Protein AF-A0A6N0NW60-F1 (afdb_monomer_lite)

Secondary structure (DSSP, 8-state):
-GGG-----------SEEEE-TT-HHHHHHHHHHIIIII----EEEEHHHIIIIIGGG----EEEEE---HHHHHHHHHHHHHTT-EEEEEES-TT---TTSEEEE--STTHHHHHHHHHHHHHHHT---HHHHHHHHHT--TTHHHHHHHHHHHS-TTSEEEE-GGGGGGHHHHHHHHGGGEEETT-----SEEEEEESTTHHHHHHHHHHHHHTT--EEEEEE-S-TTTHHHHHHHHHHHHHHHHHT-

pLDDT: mean 90.83, std 7.81, range [43.09, 98.06]

Organism: NCBI:txid1532350

Radius of gyration: 18.47 Å; chains: 1; bounding box: 43×39×48 Å

Sequence (250 aa):
MTRKLKVSVISLGQPDVVVFGKDMELPAYTLSRAITSLEGRIIKILNVYEFAFLDSPYVESQNVVFLINDEGEANELSGNVRSLGINGSLFTCNDKVSIEGLKVSKFKDELCEVNLSLSLLSYVVSGTSSPRSKRISQELDFSDLSEWLNSKVSEFQPSLDLVLSPVLFPSLGVARRNLGKRVKGFYENNFSDSNVVYTGVDQLVGKRLANHVRVSGKRVKEILMDSDPLTAPIYLSIISYILKSRISGS

Foldseek 3Di:
DLVQAAADADDADPFQEEEEEPLLLLQRCLLQCLCCVQVVDHHHYYYLCCCLPPNLVPDADGAYEYEYADQVSLVSCLCSCVVRVYEYAYEYQHPNRDHPRHHYDYAYDPLRSLNSSLNSSLNSLVVGDDPVSVVVVVVSPCPCVVVVLVVQLVLDDLPAAEEEEPLLVSLQSLLCVQNNPSYHYLPDDDHAQYAQEDEPVCVVSSVVSQVVCVVVVHHYRYGYQDDPSSCSNSSVSVSSNVSSVVVVVD

Structure (mmCIF, N/CA/C/O backbone):
data_AF-A0A6N0NW60-F1
#
_entry.id   AF-A0A6N0NW60-F1
#
loop_
_atom_site.group_PDB
_atom_site.id
_atom_site.type_symbol
_atom_site.label_atom_id
_atom_site.label_alt_id
_atom_site.label_comp_id
_atom_site.label_asym_id
_atom_site.label_entity_id
_atom_site.label_seq_id
_atom_site.pdbx_PDB_ins_code
_atom_site.Cartn_x
_atom_site.Cartn_y
_atom_site.Cartn_z
_atom_site.occupancy
_atom_site.B_iso_or_equiv
_atom_site.auth_seq_id
_atom_site.auth_comp_id
_atom_site.auth_asym_id
_atom_site.auth_atom_id
_atom_site.pdbx_PDB_model_num
ATOM 1 N N . MET A 1 1 ? 0.495 18.723 9.583 1.00 60.12 1 MET A N 1
ATOM 2 C CA . MET A 1 1 ? 0.646 17.362 9.027 1.00 60.12 1 MET A CA 1
ATOM 3 C C . MET A 1 1 ? 0.548 17.352 7.506 1.00 60.12 1 MET A C 1
ATOM 5 O O . MET A 1 1 ? 1.466 16.849 6.880 1.00 60.12 1 MET A O 1
ATOM 9 N N . THR A 1 2 ? -0.476 17.972 6.914 1.00 59.16 2 THR A N 1
ATOM 10 C CA . THR A 1 2 ? -0.619 18.175 5.455 1.00 59.16 2 THR A CA 1
ATOM 11 C C . THR A 1 2 ? 0.622 18.781 4.792 1.00 59.16 2 THR A C 1
ATOM 13 O O . THR A 1 2 ? 1.017 18.328 3.732 1.00 59.16 2 THR A O 1
ATOM 16 N N . ARG A 1 3 ? 1.347 19.687 5.470 1.00 59.81 3 ARG A N 1
ATOM 17 C CA . ARG A 1 3 ? 2.646 20.224 4.993 1.00 59.81 3 ARG A CA 1
ATOM 18 C C . ARG A 1 3 ? 3.751 19.174 4.746 1.00 59.81 3 ARG A C 1
ATOM 20 O O . ARG A 1 3 ? 4.735 19.497 4.089 1.00 59.81 3 ARG A O 1
ATOM 27 N N . LYS A 1 4 ? 3.638 17.958 5.303 1.00 74.56 4 LYS A N 1
ATOM 28 C CA . LYS A 1 4 ? 4.583 16.845 5.073 1.00 74.56 4 LYS A CA 1
ATOM 29 C C . LYS A 1 4 ? 4.164 15.941 3.903 1.00 74.56 4 LYS A C 1
ATOM 31 O O . LYS A 1 4 ? 4.981 15.142 3.452 1.00 74.56 4 LYS A O 1
ATOM 36 N N . LEU A 1 5 ? 2.918 16.056 3.434 1.00 83.25 5 LEU A N 1
ATOM 37 C CA . LEU A 1 5 ? 2.428 15.323 2.272 1.00 83.25 5 LEU A CA 1
ATOM 38 C C . LEU A 1 5 ? 2.896 16.036 1.007 1.00 83.25 5 LEU A C 1
ATOM 40 O O . LEU A 1 5 ? 2.685 17.239 0.854 1.00 83.25 5 LEU A O 1
ATOM 44 N N . LYS A 1 6 ? 3.565 15.300 0.124 1.00 83.00 6 LYS A N 1
ATOM 45 C CA . LYS A 1 6 ? 4.116 15.832 -1.123 1.00 83.00 6 LYS A CA 1
ATOM 46 C C . LYS A 1 6 ? 3.857 14.841 -2.248 1.00 83.00 6 LYS A C 1
ATOM 48 O O . LYS A 1 6 ? 4.279 13.690 -2.162 1.00 83.00 6 LYS A O 1
ATOM 53 N N . VAL A 1 7 ? 3.184 15.309 -3.296 1.00 87.81 7 VAL A N 1
ATOM 54 C CA . VAL A 1 7 ? 3.039 14.578 -4.558 1.00 87.81 7 VAL A CA 1
ATOM 55 C C . VAL A 1 7 ? 4.171 15.021 -5.474 1.00 87.81 7 VAL A C 1
ATOM 57 O O . VAL A 1 7 ? 4.227 16.179 -5.885 1.00 87.81 7 VAL A O 1
ATOM 60 N N . SER A 1 8 ? 5.089 14.109 -5.763 1.00 87.62 8 SER A N 1
ATOM 61 C CA . SER A 1 8 ? 6.175 14.332 -6.711 1.00 87.62 8 SER A CA 1
ATOM 62 C C . SER A 1 8 ? 5.738 13.893 -8.103 1.00 87.62 8 SER A C 1
ATOM 64 O O . SER A 1 8 ? 5.055 12.881 -8.259 1.00 87.62 8 SER A O 1
ATOM 66 N N . VAL A 1 9 ? 6.171 14.621 -9.132 1.00 86.62 9 VAL A N 1
ATOM 67 C CA . VAL A 1 9 ? 5.965 14.187 -10.518 1.00 86.62 9 VAL A CA 1
ATOM 68 C C . VAL A 1 9 ? 6.840 12.964 -10.777 1.00 86.62 9 VAL A C 1
ATOM 70 O O . VAL A 1 9 ? 8.065 13.031 -10.672 1.00 86.62 9 VAL A O 1
ATOM 73 N N . ILE A 1 10 ? 6.204 11.846 -11.112 1.00 89.50 10 ILE A N 1
ATOM 74 C CA . ILE A 1 10 ? 6.871 10.602 -11.488 1.00 89.50 10 ILE A CA 1
ATOM 75 C C . ILE A 1 10 ? 6.714 10.404 -12.995 1.00 89.50 10 ILE A C 1
ATOM 77 O O . ILE A 1 10 ? 5.643 10.618 -13.553 1.00 89.50 10 ILE A O 1
ATOM 81 N N . SER A 1 11 ? 7.790 9.968 -13.648 1.00 81.25 11 SER A N 1
ATOM 82 C CA . SER A 1 11 ? 7.762 9.516 -15.037 1.00 81.25 11 SER A CA 1
ATOM 83 C C . SER A 1 11 ? 8.166 8.049 -15.080 1.00 81.25 11 SER A C 1
ATOM 85 O O . SER A 1 11 ? 9.322 7.702 -14.814 1.00 81.25 11 SER A O 1
ATOM 87 N N . LEU A 1 12 ? 7.178 7.215 -15.389 1.00 85.88 12 LEU A N 1
ATOM 88 C CA . LEU A 1 12 ? 7.289 5.783 -15.620 1.00 85.88 12 LEU A CA 1
ATOM 89 C C . LEU A 1 12 ? 6.916 5.495 -17.081 1.00 85.88 12 LEU A C 1
ATOM 91 O O . LEU A 1 12 ? 6.060 6.180 -17.648 1.00 85.88 12 LEU A O 1
ATOM 95 N N . GLY A 1 13 ? 7.547 4.482 -17.683 1.00 82.44 13 GLY A N 1
ATOM 96 C CA . GLY A 1 13 ? 6.995 3.833 -18.880 1.00 82.44 13 GLY A CA 1
ATOM 97 C C . GLY A 1 13 ? 5.714 3.064 -18.533 1.00 82.44 13 GLY A C 1
ATOM 98 O O . GLY A 1 13 ? 5.197 3.212 -17.434 1.00 82.44 13 GLY A O 1
ATOM 99 N N . GLN A 1 14 ? 5.217 2.198 -19.416 1.00 86.44 14 GLN A N 1
ATOM 100 C CA . GLN A 1 14 ? 4.116 1.290 -19.066 1.00 86.44 14 GLN A CA 1
ATOM 101 C C . GLN A 1 14 ? 4.682 0.098 -18.283 1.00 86.44 14 GLN A C 1
ATOM 103 O O . GLN A 1 14 ? 5.424 -0.677 -18.878 1.00 86.44 14 GLN A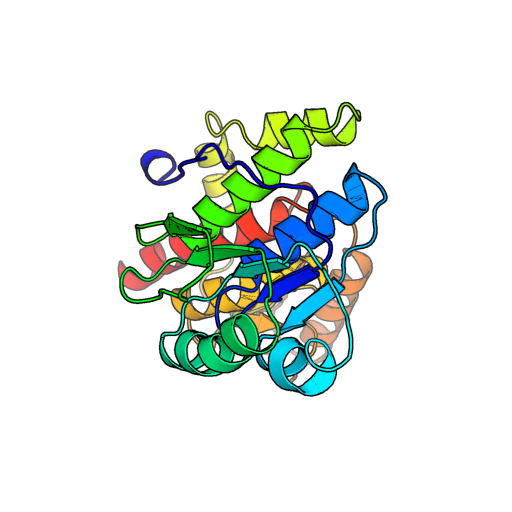 O 1
ATOM 108 N N . PRO A 1 15 ? 4.449 -0.029 -16.963 1.00 91.50 15 PRO A N 1
ATOM 109 C CA . PRO A 1 15 ? 5.060 -1.103 -16.188 1.00 91.50 15 PRO A CA 1
ATOM 110 C C . PRO A 1 15 ? 4.293 -2.409 -16.380 1.00 91.50 15 PRO A C 1
ATOM 112 O O . PRO A 1 15 ? 3.067 -2.407 -16.275 1.00 91.50 15 PRO A O 1
ATOM 115 N N . ASP A 1 16 ? 4.994 -3.514 -16.600 1.00 90.56 16 ASP A N 1
ATOM 116 C CA . ASP A 1 16 ? 4.390 -4.850 -16.735 1.00 90.56 16 ASP A CA 1
ATOM 117 C C . ASP A 1 16 ? 4.386 -5.603 -15.404 1.00 90.56 16 ASP A C 1
ATOM 119 O O . ASP A 1 16 ? 3.475 -6.386 -15.108 1.00 90.56 16 ASP A O 1
ATOM 123 N N . VAL A 1 17 ? 5.401 -5.327 -14.581 1.00 94.12 17 VAL A N 1
ATOM 124 C CA . VAL A 1 17 ? 5.623 -5.972 -13.290 1.00 94.12 17 VAL A CA 1
ATOM 125 C C . VAL A 1 17 ? 5.984 -4.935 -12.238 1.00 94.12 17 VAL A C 1
ATOM 127 O O . VAL A 1 17 ? 6.808 -4.046 -12.460 1.00 94.12 17 VAL A O 1
ATOM 130 N N . VAL A 1 18 ? 5.365 -5.072 -11.071 1.00 96.94 18 VAL A N 1
ATOM 131 C CA . VAL A 1 18 ? 5.712 -4.345 -9.854 1.00 96.94 18 VAL A CA 1
ATOM 132 C C . VAL A 1 18 ? 6.346 -5.328 -8.884 1.00 96.94 18 VAL A C 1
ATOM 134 O O . VAL A 1 18 ? 5.704 -6.284 -8.452 1.00 96.94 18 VAL A O 1
ATOM 137 N N . VAL A 1 19 ? 7.603 -5.083 -8.533 1.00 96.50 19 VAL A N 1
ATOM 138 C CA . VAL A 1 19 ? 8.350 -5.878 -7.558 1.00 96.50 19 VAL A CA 1
ATOM 139 C C . VAL A 1 19 ? 8.449 -5.079 -6.276 1.00 96.50 19 VAL A C 1
ATOM 141 O O . VAL A 1 19 ? 8.860 -3.920 -6.315 1.00 96.50 19 VAL A O 1
ATOM 144 N N . PHE A 1 20 ? 8.090 -5.674 -5.144 1.00 97.44 20 PHE A N 1
ATOM 145 C CA . PHE A 1 20 ? 8.152 -4.988 -3.858 1.00 97.44 20 PHE A CA 1
ATOM 146 C C . PHE A 1 20 ? 8.937 -5.773 -2.815 1.00 97.44 20 PHE A C 1
ATOM 148 O O . PHE A 1 20 ? 8.865 -6.998 -2.729 1.00 97.44 20 PHE A O 1
ATOM 155 N N . GLY A 1 21 ? 9.702 -5.025 -2.034 1.00 95.75 21 GLY A N 1
ATOM 156 C CA . GLY A 1 21 ? 10.444 -5.516 -0.889 1.00 95.75 21 GLY A CA 1
ATOM 157 C C . GLY A 1 21 ? 9.649 -5.358 0.396 1.00 95.75 21 GLY A C 1
ATOM 158 O O . GLY A 1 21 ? 8.517 -4.854 0.406 1.00 95.75 21 GLY A O 1
ATOM 159 N N . LYS A 1 22 ? 10.268 -5.749 1.504 1.00 90.75 22 LYS A N 1
ATOM 160 C CA . LYS A 1 22 ? 9.711 -5.522 2.833 1.00 90.75 22 LYS A CA 1
ATOM 161 C C . LYS A 1 22 ? 9.351 -4.045 3.036 1.00 90.75 22 LYS A C 1
ATOM 163 O O . LYS A 1 22 ? 10.098 -3.145 2.651 1.00 90.75 22 LYS A O 1
ATOM 168 N N . ASP A 1 23 ? 8.214 -3.805 3.691 1.00 88.62 23 ASP A N 1
ATOM 169 C CA . ASP A 1 23 ? 7.739 -2.479 4.103 1.00 88.62 23 ASP A CA 1
ATOM 170 C C . ASP A 1 23 ? 7.315 -1.535 2.949 1.00 88.62 23 ASP A C 1
ATOM 172 O O . ASP A 1 23 ? 6.939 -0.387 3.218 1.00 88.62 23 ASP A O 1
ATOM 176 N N . MET A 1 24 ? 7.310 -2.021 1.698 1.00 96.00 24 MET A N 1
ATOM 177 C CA . MET A 1 24 ? 6.939 -1.291 0.474 1.00 96.00 24 MET A CA 1
ATOM 178 C C . MET A 1 24 ? 5.617 -1.772 -0.154 1.00 96.00 24 MET A C 1
ATOM 180 O O . MET A 1 24 ? 5.314 -1.472 -1.311 1.00 96.00 24 MET A O 1
ATOM 184 N N . GLU A 1 25 ? 4.780 -2.479 0.609 1.00 96.50 25 GLU A N 1
ATOM 185 C CA . GLU A 1 25 ? 3.492 -2.998 0.142 1.00 96.50 25 GLU A CA 1
ATOM 186 C C . GLU A 1 25 ? 2.527 -1.866 -0.235 1.00 96.50 25 GLU A C 1
ATOM 188 O O . GLU A 1 25 ? 1.853 -1.937 -1.263 1.00 96.50 25 GLU A O 1
ATOM 193 N N . LEU A 1 26 ? 2.474 -0.798 0.570 1.00 97.88 26 LEU A N 1
ATOM 194 C CA . LEU A 1 26 ? 1.571 0.331 0.337 1.00 97.88 26 LEU A CA 1
ATOM 195 C C . LEU A 1 26 ? 1.727 0.918 -1.082 1.00 97.88 26 LEU A C 1
ATOM 197 O O . LEU A 1 26 ? 0.739 0.897 -1.824 1.00 97.88 26 LEU A O 1
ATOM 201 N N . PRO A 1 27 ? 2.915 1.390 -1.513 1.00 97.88 27 PRO A N 1
ATOM 202 C CA . PRO A 1 27 ? 3.074 1.936 -2.859 1.00 97.88 27 PRO A CA 1
ATOM 203 C C . PRO A 1 27 ? 2.907 0.880 -3.957 1.00 97.88 27 PRO A C 1
ATOM 205 O O . PRO A 1 27 ? 2.354 1.193 -5.013 1.00 97.88 27 PRO A O 1
ATOM 208 N N . ALA A 1 28 ? 3.306 -0.372 -3.712 1.00 98.06 28 ALA A N 1
ATOM 209 C CA . ALA A 1 28 ? 3.241 -1.436 -4.713 1.00 98.06 28 ALA A CA 1
ATOM 210 C C . ALA A 1 28 ? 1.807 -1.808 -5.077 1.00 98.06 28 ALA A C 1
ATOM 212 O O . ALA A 1 28 ? 1.417 -1.781 -6.248 1.00 98.06 28 ALA A O 1
ATOM 213 N N . TYR A 1 29 ? 0.990 -2.082 -4.061 1.00 97.69 29 TYR A N 1
ATOM 214 C CA . TYR A 1 29 ? -0.422 -2.369 -4.264 1.00 97.69 29 TYR A CA 1
ATOM 215 C C . TYR A 1 29 ? -1.190 -1.132 -4.728 1.00 97.69 29 TYR A C 1
ATOM 217 O O . TYR A 1 29 ? -2.142 -1.287 -5.489 1.00 97.69 29 TYR A O 1
ATOM 225 N N . THR A 1 30 ? -0.784 0.079 -4.329 1.00 97.81 30 THR A N 1
ATOM 226 C CA . THR A 1 30 ? -1.382 1.318 -4.851 1.00 97.81 30 THR A CA 1
ATOM 227 C C . THR A 1 30 ? -1.202 1.405 -6.364 1.00 97.81 30 THR A C 1
ATOM 229 O O . THR A 1 30 ? -2.193 1.524 -7.081 1.00 97.81 30 THR A O 1
ATOM 232 N N . LEU A 1 31 ? 0.032 1.273 -6.864 1.00 97.81 31 LEU A N 1
ATOM 233 C CA . LEU A 1 31 ? 0.323 1.330 -8.298 1.00 97.81 31 LEU A CA 1
ATOM 234 C C . LEU A 1 31 ? -0.395 0.215 -9.068 1.00 97.81 31 LEU A C 1
ATOM 236 O O . LEU A 1 31 ? -1.088 0.486 -10.047 1.00 97.81 31 LEU A O 1
ATOM 240 N N . SER A 1 32 ? -0.284 -1.030 -8.596 1.00 97.25 32 SER A N 1
ATOM 241 C CA . SER A 1 32 ? -0.887 -2.187 -9.267 1.00 97.25 32 SER A CA 1
ATOM 242 C C . SER A 1 32 ? -2.407 -2.114 -9.345 1.00 97.2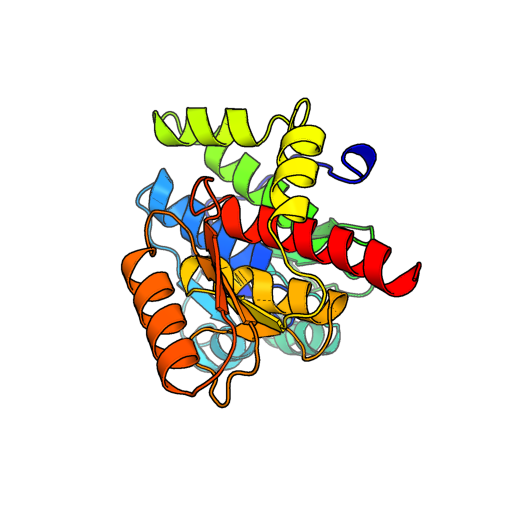5 32 SER A C 1
ATOM 244 O O . SER A 1 32 ? -2.991 -2.306 -10.418 1.00 97.25 32 SER A O 1
ATOM 246 N N . ARG A 1 33 ? -3.066 -1.761 -8.237 1.00 96.44 33 ARG A N 1
ATOM 247 C CA . ARG A 1 33 ? -4.523 -1.608 -8.213 1.00 96.44 33 ARG A CA 1
ATOM 248 C C . ARG A 1 33 ? -4.974 -0.392 -9.017 1.00 96.44 33 ARG A C 1
ATOM 250 O O . ARG A 1 33 ? -6.024 -0.467 -9.653 1.00 96.44 33 ARG A O 1
ATOM 257 N N . ALA A 1 34 ? -4.215 0.705 -9.011 1.00 96.94 34 ALA A N 1
ATOM 258 C CA . ALA A 1 34 ? -4.545 1.888 -9.801 1.00 96.94 34 ALA A CA 1
ATOM 259 C C . ALA A 1 34 ? -4.522 1.566 -11.298 1.00 96.94 34 ALA A C 1
ATOM 261 O O . ALA A 1 34 ? -5.527 1.780 -11.968 1.00 96.94 34 ALA A O 1
ATOM 262 N N . ILE A 1 35 ? -3.440 0.963 -11.795 1.00 96.44 35 ILE A N 1
ATOM 263 C CA . ILE A 1 35 ? -3.319 0.561 -13.204 1.00 96.44 35 ILE A CA 1
ATOM 264 C C . ILE A 1 35 ? -4.436 -0.418 -13.578 1.00 96.44 35 ILE A C 1
ATOM 266 O O . ILE A 1 35 ? -5.198 -0.171 -14.510 1.00 96.44 35 ILE A O 1
ATOM 270 N N . THR A 1 36 ? -4.617 -1.480 -12.790 1.00 95.25 36 THR A N 1
ATOM 271 C CA . THR A 1 36 ? -5.642 -2.496 -13.079 1.00 95.25 36 THR A CA 1
ATOM 272 C C . THR A 1 36 ? -7.047 -1.902 -13.109 1.00 95.25 36 THR A C 1
ATOM 274 O O . THR A 1 36 ? -7.841 -2.228 -13.987 1.00 95.25 36 THR A O 1
ATOM 277 N N . SER A 1 37 ? -7.376 -1.018 -12.166 1.00 94.62 37 SER A N 1
ATOM 278 C CA . SER A 1 37 ? -8.747 -0.526 -12.011 1.00 94.62 37 SER A CA 1
ATOM 279 C C . SER A 1 37 ? -9.082 0.735 -12.809 1.00 94.62 37 SER A C 1
ATOM 281 O O . SER A 1 37 ? -10.267 0.985 -13.031 1.00 94.62 37 SER A O 1
ATOM 283 N N . LEU A 1 38 ? -8.087 1.528 -13.221 1.00 95.44 38 LEU A N 1
ATOM 284 C CA . LEU A 1 38 ? -8.292 2.759 -13.994 1.00 95.44 38 LEU A CA 1
ATOM 285 C C . LEU A 1 38 ? -7.935 2.593 -15.474 1.00 95.44 38 LEU A C 1
ATOM 287 O O . LEU A 1 38 ? -8.605 3.191 -16.313 1.00 95.44 38 LEU A O 1
ATOM 291 N N . GLU A 1 39 ? -6.932 1.774 -15.801 1.00 94.25 39 GLU A N 1
ATOM 292 C CA . GLU A 1 39 ? -6.524 1.490 -17.187 1.00 94.25 39 GLU A CA 1
ATOM 293 C C . GLU A 1 39 ? -7.109 0.169 -17.712 1.00 94.25 39 GLU A C 1
ATOM 295 O O . GLU A 1 39 ? -7.074 -0.083 -18.912 1.00 94.25 39 GLU A O 1
ATOM 300 N N . GLY A 1 40 ? -7.632 -0.698 -16.833 1.00 92.25 40 GLY A N 1
ATOM 301 C CA . GLY A 1 40 ? -8.124 -2.030 -17.211 1.00 92.25 40 GLY A CA 1
ATOM 302 C C . GLY A 1 40 ? -7.010 -3.023 -17.561 1.00 92.25 40 GLY A C 1
ATOM 303 O O . GLY A 1 40 ? -7.281 -4.092 -18.107 1.00 92.25 40 GLY A O 1
ATOM 304 N N . ARG A 1 41 ? -5.754 -2.675 -17.261 1.00 93.75 41 ARG A N 1
ATOM 305 C CA . ARG A 1 41 ? -4.566 -3.447 -17.625 1.00 93.75 41 ARG A CA 1
ATOM 306 C C . ARG A 1 41 ? -4.053 -4.241 -16.432 1.00 93.75 41 ARG A C 1
ATOM 308 O O . ARG A 1 41 ? -3.713 -3.669 -15.403 1.00 93.75 41 ARG A O 1
ATOM 315 N N . ILE A 1 42 ? -3.981 -5.559 -16.570 1.00 90.56 42 ILE A N 1
ATOM 316 C CA . ILE A 1 42 ? -3.456 -6.428 -15.514 1.00 90.56 42 ILE A CA 1
ATOM 317 C C . ILE A 1 42 ? -1.932 -6.317 -15.504 1.00 90.56 42 ILE A C 1
ATOM 319 O O . ILE A 1 42 ? -1.296 -6.501 -16.540 1.00 90.56 42 ILE A O 1
ATOM 323 N N . ILE A 1 43 ? -1.359 -6.051 -14.331 1.00 93.00 43 ILE A N 1
ATOM 324 C CA . ILE A 1 43 ? 0.091 -6.078 -14.113 1.00 93.00 43 ILE A CA 1
ATOM 325 C C . ILE A 1 43 ? 0.432 -7.100 -13.037 1.00 93.00 43 ILE A C 1
ATOM 327 O O . ILE A 1 43 ? -0.319 -7.255 -12.067 1.00 93.00 43 ILE A O 1
ATOM 331 N N . LYS A 1 44 ? 1.566 -7.789 -13.185 1.00 93.81 44 LYS A N 1
ATOM 332 C CA . LYS A 1 44 ? 2.030 -8.702 -12.136 1.00 93.81 44 LYS A CA 1
ATOM 333 C C . LYS A 1 44 ? 2.509 -7.882 -10.943 1.00 93.81 44 LYS A C 1
ATOM 335 O O . LYS A 1 44 ? 3.175 -6.862 -11.108 1.00 93.81 44 LYS A O 1
ATOM 340 N N . ILE A 1 45 ? 2.190 -8.343 -9.742 1.00 95.75 45 ILE A N 1
ATOM 341 C CA . ILE A 1 45 ? 2.757 -7.823 -8.502 1.00 95.75 45 ILE A CA 1
ATOM 342 C C . ILE A 1 45 ? 3.408 -8.988 -7.769 1.00 95.75 45 ILE A C 1
ATOM 344 O O . ILE A 1 45 ? 2.753 -9.998 -7.528 1.00 95.75 45 ILE A O 1
ATOM 348 N N . LEU A 1 46 ? 4.699 -8.866 -7.482 1.00 95.88 46 LEU A N 1
ATOM 349 C CA . LEU A 1 46 ? 5.514 -9.944 -6.927 1.00 95.88 46 LEU A CA 1
ATOM 350 C C . LEU A 1 46 ? 6.341 -9.401 -5.770 1.00 95.88 46 LEU A C 1
ATOM 352 O O . LEU A 1 46 ? 6.849 -8.278 -5.841 1.00 95.88 46 LEU A O 1
ATOM 356 N N . ASN A 1 47 ? 6.500 -10.192 -4.712 1.00 95.50 47 ASN A N 1
ATOM 357 C CA . ASN A 1 47 ? 7.519 -9.861 -3.724 1.00 95.50 47 ASN A CA 1
ATOM 358 C C . ASN A 1 47 ? 8.923 -10.085 -4.316 1.00 95.50 47 ASN A C 1
ATOM 360 O O . ASN A 1 47 ? 9.091 -10.780 -5.323 1.00 95.50 47 ASN A O 1
ATOM 364 N N . VAL A 1 48 ? 9.938 -9.484 -3.695 1.00 95.06 48 VAL A N 1
ATOM 365 C CA . VAL A 1 48 ? 11.326 -9.534 -4.176 1.00 95.06 48 VAL A CA 1
ATOM 366 C C . VAL A 1 48 ? 11.824 -10.957 -4.445 1.00 95.06 48 VAL A C 1
ATOM 368 O O . VAL A 1 48 ? 12.444 -11.197 -5.479 1.00 95.06 48 VAL A O 1
ATOM 371 N N . TYR A 1 49 ? 11.494 -11.913 -3.579 1.00 93.12 49 TYR A N 1
ATOM 372 C CA . TYR A 1 49 ? 11.949 -13.298 -3.683 1.00 93.12 49 TYR A CA 1
ATOM 373 C C . TYR A 1 49 ? 11.200 -14.082 -4.760 1.00 93.12 49 TYR A C 1
ATOM 375 O O . TYR A 1 49 ? 11.809 -14.860 -5.492 1.00 93.12 49 TYR A O 1
ATOM 383 N N . GLU A 1 50 ? 9.893 -13.858 -4.902 1.00 93.56 50 GLU A N 1
ATOM 384 C CA . GLU A 1 50 ? 9.102 -14.415 -6.004 1.00 93.56 50 GLU A CA 1
ATOM 385 C C . GLU A 1 50 ? 9.657 -13.948 -7.348 1.00 93.56 50 GLU A C 1
ATOM 387 O O . GLU A 1 50 ? 9.881 -14.755 -8.249 1.00 93.56 50 GLU A O 1
ATOM 392 N N . PHE A 1 51 ? 9.946 -12.653 -7.474 1.00 93.56 51 PHE A N 1
ATOM 393 C CA . PHE A 1 51 ? 10.548 -12.126 -8.688 1.00 93.56 51 PHE A CA 1
ATOM 394 C C . PHE A 1 51 ? 11.950 -12.699 -8.922 1.00 93.56 51 PHE A C 1
ATOM 396 O O . PHE A 1 51 ? 12.245 -13.184 -10.015 1.00 93.56 51 PHE A O 1
ATOM 403 N N . ALA A 1 52 ? 12.811 -12.683 -7.903 1.00 90.69 52 ALA A N 1
ATOM 404 C CA . ALA A 1 52 ? 14.200 -13.101 -8.038 1.00 90.69 52 ALA A CA 1
ATOM 405 C C . ALA A 1 52 ? 14.342 -14.593 -8.378 1.00 90.69 52 ALA A C 1
ATOM 407 O O . ALA A 1 52 ? 15.160 -14.958 -9.219 1.00 90.69 52 ALA A O 1
ATOM 408 N N . PHE A 1 53 ? 13.546 -15.460 -7.753 1.00 89.00 53 PHE A N 1
ATOM 409 C CA . PHE A 1 53 ? 13.744 -16.905 -7.860 1.00 89.00 53 PHE A CA 1
ATOM 410 C C . PHE A 1 53 ? 12.758 -17.606 -8.793 1.00 89.00 53 PHE A C 1
ATOM 412 O O . PHE A 1 53 ? 13.081 -18.683 -9.294 1.00 89.00 53 PHE A O 1
ATOM 419 N N . LEU A 1 54 ? 11.570 -17.035 -9.021 1.00 88.88 54 LEU A N 1
ATOM 420 C CA . LEU A 1 54 ? 10.481 -17.736 -9.709 1.00 88.88 54 LEU A CA 1
ATOM 421 C C . LEU A 1 54 ? 10.014 -17.065 -11.004 1.00 88.88 54 LEU A C 1
ATOM 423 O O . LEU A 1 54 ? 9.530 -17.781 -11.873 1.00 88.88 54 LEU A O 1
ATOM 427 N N . ASP A 1 55 ? 10.144 -15.742 -11.158 1.00 89.31 55 ASP A N 1
ATOM 428 C CA . ASP A 1 55 ? 9.699 -15.044 -12.382 1.00 89.31 55 ASP A CA 1
ATOM 429 C C . ASP A 1 55 ? 10.880 -14.631 -13.271 1.00 89.31 55 ASP A C 1
ATOM 431 O O . ASP A 1 55 ? 10.954 -15.058 -14.422 1.00 89.31 55 ASP A O 1
ATOM 435 N N . SER A 1 56 ? 11.848 -13.875 -12.737 1.00 85.94 56 SER A N 1
ATOM 436 C CA . SER A 1 56 ? 12.930 -13.276 -13.538 1.00 85.94 56 SER A CA 1
ATOM 437 C C . SER A 1 56 ? 13.745 -14.261 -14.392 1.00 85.94 56 SER A C 1
ATOM 439 O O . SER A 1 56 ? 14.052 -13.896 -15.525 1.00 85.94 56 SER A O 1
ATOM 441 N N . PRO A 1 57 ? 14.046 -15.509 -13.969 1.00 83.19 57 PRO A N 1
ATOM 442 C CA . PRO A 1 57 ? 14.790 -16.448 -14.815 1.00 83.19 57 PRO A CA 1
ATOM 443 C C . PRO A 1 57 ? 14.022 -16.936 -16.053 1.00 83.19 57 PRO A C 1
ATOM 445 O O . PRO A 1 57 ? 14.624 -17.542 -16.937 1.00 83.19 57 PRO A O 1
ATOM 448 N N . TYR A 1 58 ? 12.703 -16.727 -16.105 1.00 81.00 58 TYR A N 1
ATOM 449 C CA . TYR A 1 58 ? 11.817 -17.347 -17.093 1.00 81.00 58 TYR A CA 1
ATOM 450 C C . TYR A 1 58 ? 11.086 -16.344 -17.985 1.00 81.00 58 TYR A C 1
ATOM 452 O O . TYR A 1 58 ? 10.306 -16.765 -18.841 1.00 81.00 58 TYR A O 1
ATOM 460 N N . VAL A 1 59 ? 11.291 -15.036 -17.796 1.00 73.81 59 VAL A N 1
ATOM 461 C CA . VAL A 1 59 ? 10.587 -14.020 -18.581 1.00 73.81 59 VAL A CA 1
ATOM 462 C C . VAL A 1 59 ? 11.559 -13.023 -19.190 1.00 73.81 59 VAL A C 1
ATOM 464 O O . VAL A 1 59 ? 12.303 -12.343 -18.490 1.00 73.81 59 VAL A O 1
ATOM 467 N N . GLU A 1 60 ? 11.523 -12.914 -20.515 1.00 67.81 60 GLU A N 1
ATOM 468 C CA . GLU A 1 60 ? 12.315 -11.937 -21.252 1.00 67.81 60 GLU A CA 1
ATOM 469 C C . GLU A 1 60 ? 11.601 -10.580 -21.302 1.00 67.81 60 GLU A C 1
ATOM 471 O O . GLU A 1 60 ? 10.398 -10.509 -21.546 1.00 67.81 60 GLU A O 1
ATOM 476 N N . SER A 1 61 ? 12.376 -9.504 -21.128 1.00 61.84 61 SER A N 1
ATOM 477 C CA . SER A 1 61 ? 12.010 -8.122 -21.475 1.00 61.84 61 SER A CA 1
ATOM 478 C C . SER A 1 61 ? 10.682 -7.617 -20.892 1.00 61.84 61 SER A C 1
ATOM 480 O O . SER A 1 61 ? 9.677 -7.487 -21.587 1.00 61.84 61 SER A O 1
ATOM 482 N N . GLN A 1 62 ? 10.713 -7.236 -19.615 1.00 74.19 62 GLN A N 1
ATOM 483 C CA . GLN A 1 62 ? 9.631 -6.522 -18.932 1.00 74.19 62 GLN A CA 1
ATOM 484 C C . GLN A 1 62 ? 10.101 -5.132 -18.511 1.00 74.19 62 GLN A C 1
ATOM 486 O O . GLN A 1 62 ? 11.248 -4.965 -18.093 1.00 74.19 62 GLN A O 1
ATOM 491 N N . ASN A 1 63 ? 9.208 -4.143 -18.558 1.00 88.12 63 ASN A N 1
ATOM 492 C CA . ASN A 1 63 ? 9.448 -2.886 -17.861 1.00 88.12 63 ASN A CA 1
ATOM 493 C C . ASN A 1 63 ? 9.060 -3.054 -16.386 1.00 88.12 63 ASN A C 1
ATOM 495 O O . ASN A 1 63 ? 7.872 -3.080 -16.043 1.00 88.12 63 ASN A O 1
ATOM 499 N N . VAL A 1 64 ? 10.065 -3.195 -15.520 1.00 93.62 64 VAL A N 1
ATOM 500 C CA . VAL A 1 64 ? 9.864 -3.522 -14.103 1.00 93.62 64 VAL A CA 1
ATOM 501 C C . VAL A 1 64 ? 9.931 -2.269 -13.230 1.00 93.62 64 VAL A C 1
ATOM 503 O O . VAL A 1 64 ? 10.842 -1.444 -13.344 1.00 93.62 64 VAL A O 1
ATOM 506 N N . VAL A 1 65 ? 8.974 -2.127 -12.314 1.00 96.81 65 VAL A N 1
ATOM 507 C CA . VAL A 1 65 ? 9.013 -1.110 -11.255 1.00 96.81 65 VAL A CA 1
ATOM 508 C C . VAL A 1 65 ? 9.372 -1.783 -9.943 1.00 96.81 65 VAL A C 1
ATOM 510 O O . VAL A 1 65 ? 8.580 -2.535 -9.382 1.00 96.81 65 VAL A O 1
ATOM 513 N N . PHE A 1 66 ? 10.567 -1.485 -9.450 1.00 96.62 66 PHE A N 1
ATOM 514 C CA . PHE A 1 66 ? 11.079 -1.969 -8.179 1.00 96.62 66 PHE A CA 1
ATOM 515 C C . PHE A 1 66 ? 10.743 -0.977 -7.067 1.00 96.62 66 PHE A C 1
ATOM 517 O O . PHE A 1 66 ? 11.050 0.210 -7.159 1.00 96.62 66 PHE A O 1
ATOM 524 N N . LEU A 1 67 ? 10.133 -1.474 -5.999 1.00 97.69 67 LEU A N 1
ATOM 525 C CA . LEU A 1 67 ? 9.783 -0.747 -4.784 1.00 97.69 67 LEU A CA 1
ATOM 526 C C . LEU A 1 67 ? 10.496 -1.418 -3.612 1.00 97.69 67 LEU A C 1
ATOM 528 O O . LEU A 1 67 ? 9.922 -2.262 -2.929 1.00 97.69 67 LEU A O 1
ATOM 532 N N . ILE A 1 68 ? 11.770 -1.078 -3.421 1.00 96.69 68 ILE A N 1
ATOM 533 C CA . ILE A 1 68 ? 12.675 -1.768 -2.490 1.00 96.69 68 ILE A CA 1
ATOM 534 C C . ILE A 1 68 ? 13.222 -0.765 -1.481 1.00 96.69 68 ILE A C 1
ATOM 536 O O . ILE A 1 68 ? 13.650 0.329 -1.854 1.00 96.69 68 ILE A O 1
ATOM 540 N N . ASN A 1 69 ? 13.222 -1.134 -0.203 1.00 94.38 69 ASN A N 1
ATOM 541 C CA . ASN A 1 69 ? 13.720 -0.278 0.876 1.00 94.38 69 ASN A CA 1
ATOM 542 C C . ASN A 1 69 ? 14.875 -0.900 1.675 1.00 94.38 69 ASN A C 1
ATOM 544 O O . ASN A 1 69 ? 15.617 -0.177 2.347 1.00 94.38 69 ASN A O 1
ATOM 548 N N . ASP A 1 70 ? 15.043 -2.219 1.586 1.00 94.44 70 ASP A N 1
ATOM 549 C CA . ASP A 1 70 ? 16.112 -2.954 2.247 1.00 94.44 70 ASP A CA 1
ATOM 550 C C . ASP A 1 70 ? 17.355 -3.078 1.347 1.00 94.44 70 ASP A C 1
ATOM 552 O O . ASP A 1 70 ? 17.264 -3.336 0.146 1.00 94.44 70 ASP A O 1
ATOM 556 N N . GLU A 1 71 ? 18.533 -2.856 1.932 1.00 93.88 71 GLU A N 1
ATOM 557 C CA . GLU A 1 71 ? 19.814 -2.918 1.217 1.00 93.88 71 GLU A CA 1
ATOM 558 C C . GLU A 1 71 ? 20.205 -4.362 0.868 1.00 93.88 71 GLU A C 1
ATOM 560 O O . GLU A 1 71 ? 20.772 -4.600 -0.196 1.00 93.88 71 GLU A O 1
ATOM 565 N N . GLY A 1 72 ? 19.863 -5.332 1.722 1.00 93.00 72 GLY A N 1
ATOM 566 C CA . GLY A 1 72 ? 20.081 -6.753 1.461 1.00 93.00 72 GLY A CA 1
ATOM 567 C C . GLY A 1 72 ? 19.255 -7.237 0.273 1.00 93.00 72 GLY A C 1
ATOM 568 O O . GLY A 1 72 ? 19.817 -7.792 -0.668 1.00 93.00 72 GLY A O 1
ATOM 569 N N . GLU A 1 73 ? 17.956 -6.924 0.258 1.00 94.81 73 GLU A N 1
ATOM 570 C CA . GLU A 1 73 ? 17.062 -7.230 -0.873 1.00 94.81 73 GLU A CA 1
ATOM 571 C C . GLU A 1 73 ? 17.566 -6.605 -2.189 1.00 94.81 73 GLU A C 1
ATOM 573 O O . GLU A 1 73 ? 17.541 -7.239 -3.245 1.00 94.81 73 GLU A O 1
ATOM 578 N N . ALA A 1 74 ? 18.067 -5.364 -2.142 1.00 94.62 74 ALA A N 1
ATOM 579 C CA . ALA A 1 74 ? 18.636 -4.698 -3.313 1.00 94.62 74 ALA A CA 1
ATOM 580 C C . ALA A 1 74 ? 19.923 -5.378 -3.813 1.00 94.62 74 ALA A C 1
ATOM 582 O O . ALA A 1 74 ? 20.115 -5.537 -5.024 1.00 94.62 74 ALA A O 1
ATOM 583 N N . ASN A 1 75 ? 20.793 -5.810 -2.898 1.00 90.88 75 ASN A N 1
ATOM 584 C CA . ASN A 1 75 ? 22.019 -6.532 -3.235 1.00 90.88 75 ASN A CA 1
ATOM 585 C C . ASN A 1 75 ? 21.717 -7.893 -3.874 1.00 90.88 75 ASN A C 1
ATOM 587 O O . ASN A 1 75 ? 22.336 -8.248 -4.877 1.00 90.88 75 ASN A O 1
ATOM 591 N N . GLU A 1 76 ? 20.732 -8.624 -3.350 1.00 88.75 76 GLU A N 1
ATOM 592 C CA . GLU A 1 76 ? 20.282 -9.898 -3.918 1.00 88.75 76 GLU A CA 1
ATOM 593 C C . GLU A 1 76 ? 19.704 -9.717 -5.331 1.00 88.75 76 GLU A C 1
ATOM 595 O O . GLU A 1 76 ? 20.055 -10.459 -6.249 1.00 88.75 76 GLU A O 1
ATOM 600 N N . LEU A 1 77 ? 18.892 -8.675 -5.550 1.00 91.00 77 LEU A N 1
ATOM 601 C CA . LEU A 1 77 ? 18.342 -8.357 -6.872 1.00 91.00 77 LEU A CA 1
ATOM 602 C C . LEU A 1 77 ? 19.393 -7.898 -7.886 1.00 91.00 77 LEU A C 1
ATOM 604 O O . LEU A 1 77 ? 19.208 -8.100 -9.088 1.00 91.00 77 LEU A O 1
ATOM 608 N N . SER A 1 78 ? 20.482 -7.275 -7.433 1.00 90.31 78 SER A N 1
ATOM 609 C CA . SER A 1 78 ? 21.492 -6.689 -8.323 1.00 90.31 78 SER A CA 1
ATOM 610 C C . SER A 1 78 ? 22.130 -7.730 -9.244 1.00 90.31 78 SER A C 1
ATOM 612 O O . SER A 1 78 ? 22.368 -7.451 -10.422 1.00 90.31 78 SER A O 1
ATOM 614 N N . GLY A 1 79 ? 22.344 -8.950 -8.737 1.00 84.69 79 GLY A N 1
ATOM 615 C CA . GLY A 1 79 ? 22.834 -10.072 -9.537 1.00 84.69 79 GLY A CA 1
ATOM 616 C C . GLY A 1 79 ? 21.886 -10.417 -10.685 1.00 84.69 79 GLY A C 1
ATOM 617 O O . GLY A 1 79 ? 22.327 -10.535 -11.830 1.00 84.69 79 GLY A O 1
ATOM 618 N N . ASN A 1 80 ? 20.586 -10.500 -10.401 1.00 86.69 80 ASN A N 1
ATOM 619 C CA . ASN A 1 80 ? 19.562 -10.824 -11.392 1.00 86.69 80 ASN A CA 1
ATOM 620 C C . ASN A 1 80 ? 19.398 -9.712 -12.423 1.00 86.69 80 ASN A C 1
ATOM 622 O O . ASN A 1 80 ? 19.430 -9.984 -13.620 1.00 86.69 80 ASN A O 1
ATOM 626 N N . VAL A 1 81 ? 19.269 -8.461 -11.968 1.00 89.56 81 VAL A N 1
ATOM 627 C CA . VAL A 1 81 ? 19.078 -7.300 -12.848 1.00 89.56 81 VAL A CA 1
ATOM 628 C C . VAL A 1 81 ? 20.205 -7.208 -13.869 1.00 89.56 81 VAL A C 1
ATOM 630 O O . VAL A 1 81 ? 19.945 -7.098 -15.067 1.00 89.56 81 VAL A O 1
ATOM 633 N N . ARG A 1 82 ? 21.454 -7.337 -13.409 1.00 87.81 82 ARG A N 1
ATOM 634 C CA . ARG A 1 82 ? 22.626 -7.289 -14.281 1.00 87.81 82 ARG A CA 1
ATOM 635 C C . ARG A 1 82 ? 22.723 -8.505 -15.199 1.00 87.81 82 ARG A C 1
ATOM 637 O O . ARG A 1 82 ? 22.979 -8.340 -16.387 1.00 87.81 82 ARG A O 1
ATOM 644 N N . SER A 1 83 ? 22.559 -9.712 -14.660 1.00 86.12 83 SER A N 1
ATOM 645 C CA . SER A 1 83 ? 22.808 -10.950 -15.415 1.00 86.12 83 SER A CA 1
ATOM 646 C C . SER A 1 83 ? 21.733 -11.230 -16.462 1.00 86.12 83 SER A C 1
ATOM 648 O O . SER A 1 83 ? 22.033 -11.807 -17.501 1.00 86.12 83 SER A O 1
ATOM 650 N N . LEU A 1 84 ? 20.496 -10.810 -16.195 1.00 86.00 84 LEU A N 1
ATOM 651 C CA . LEU A 1 84 ? 19.342 -11.035 -17.066 1.00 86.00 84 LEU A CA 1
ATOM 652 C C . LEU A 1 84 ? 18.987 -9.798 -17.908 1.00 86.00 84 LEU A C 1
ATOM 654 O O . LEU A 1 84 ? 18.024 -9.833 -18.667 1.00 86.00 84 LEU A O 1
ATOM 658 N N . GLY A 1 85 ? 19.747 -8.702 -17.784 1.00 85.75 85 GLY A N 1
ATOM 659 C CA . GLY A 1 85 ? 19.521 -7.474 -18.552 1.00 85.75 85 GLY A CA 1
ATOM 660 C C . GLY A 1 85 ? 18.165 -6.820 -18.271 1.00 85.75 85 GLY A C 1
ATOM 661 O O . GLY A 1 85 ? 17.517 -6.316 -19.189 1.00 85.75 85 GLY A O 1
ATOM 662 N N . ILE A 1 86 ? 17.710 -6.857 -17.016 1.00 88.44 86 ILE A N 1
ATOM 663 C CA . ILE A 1 86 ? 16.391 -6.345 -16.627 1.00 88.44 86 ILE A CA 1
ATOM 664 C C . ILE A 1 86 ? 16.414 -4.818 -16.649 1.00 88.44 86 ILE A C 1
ATOM 666 O O . ILE A 1 86 ? 17.217 -4.187 -15.964 1.00 88.44 86 ILE A O 1
ATOM 670 N N . ASN A 1 87 ? 15.479 -4.224 -17.388 1.00 86.31 87 ASN A N 1
ATOM 671 C CA . ASN A 1 87 ? 15.304 -2.779 -17.451 1.00 86.31 87 ASN A CA 1
ATOM 672 C C . ASN A 1 87 ? 14.155 -2.337 -16.542 1.00 86.31 87 ASN A C 1
ATOM 674 O O . ASN A 1 87 ? 13.095 -2.964 -16.492 1.00 86.31 87 ASN A O 1
ATOM 678 N N . GLY A 1 88 ? 14.342 -1.227 -15.831 1.00 91.44 88 GLY A N 1
ATOM 679 C CA . GLY A 1 88 ? 13.319 -0.766 -14.907 1.00 91.44 88 GLY A CA 1
ATOM 680 C C . GLY A 1 88 ? 13.658 0.499 -14.136 1.00 91.44 88 GLY A C 1
ATOM 681 O O . GLY A 1 88 ? 14.720 1.111 -14.284 1.00 91.44 88 GLY A O 1
ATOM 682 N N . SER A 1 89 ? 12.714 0.892 -13.286 1.00 94.81 89 SER A N 1
ATOM 683 C CA . SER A 1 89 ? 12.867 2.004 -12.347 1.00 94.81 89 SER A CA 1
ATOM 684 C C . SER A 1 89 ? 12.831 1.489 -10.916 1.00 94.81 89 SER A C 1
ATOM 686 O O . SER A 1 89 ? 11.986 0.665 -10.578 1.00 94.81 89 SER A O 1
ATOM 688 N N . LEU A 1 90 ? 13.721 2.002 -10.073 1.00 95.75 90 LEU A N 1
ATOM 689 C CA . LEU A 1 90 ? 13.785 1.710 -8.647 1.00 95.75 90 LEU A CA 1
ATOM 690 C C . LEU A 1 90 ? 13.282 2.912 -7.853 1.00 95.75 90 LEU A C 1
ATOM 692 O O . LEU A 1 90 ? 13.825 4.008 -7.967 1.00 95.75 90 LEU A O 1
ATOM 696 N N . PHE A 1 91 ? 12.280 2.696 -7.014 1.00 96.94 91 PHE A N 1
ATOM 697 C CA . PHE A 1 91 ? 11.773 3.660 -6.050 1.00 96.94 91 PHE A CA 1
ATOM 698 C C . PHE A 1 91 ? 12.082 3.166 -4.644 1.00 96.94 91 PHE A C 1
ATOM 700 O O . PHE A 1 91 ? 11.800 2.017 -4.303 1.00 96.94 91 PHE A O 1
ATOM 707 N N . THR A 1 92 ? 12.656 4.041 -3.825 1.00 95.94 92 THR A N 1
ATOM 708 C CA . THR A 1 92 ? 13.094 3.679 -2.476 1.00 95.94 92 THR A CA 1
ATOM 709 C C . THR A 1 92 ? 12.909 4.823 -1.488 1.00 95.94 92 THR A C 1
ATOM 711 O O . THR A 1 92 ? 12.970 5.996 -1.866 1.00 95.94 92 THR A O 1
ATOM 714 N N . CYS A 1 93 ? 12.706 4.459 -0.222 1.00 93.94 93 CYS A N 1
ATOM 715 C CA . CYS A 1 93 ? 12.703 5.363 0.925 1.00 93.94 93 CYS A CA 1
ATOM 716 C C . CYS A 1 93 ? 14.047 5.385 1.672 1.00 93.94 93 CYS A C 1
ATOM 718 O O . CYS A 1 93 ? 14.178 6.062 2.693 1.00 93.94 93 CYS A O 1
ATOM 720 N N . ASN A 1 94 ? 15.048 4.655 1.171 1.00 93.00 94 ASN A N 1
ATOM 721 C CA . ASN A 1 94 ? 16.352 4.497 1.794 1.00 93.00 94 ASN A CA 1
ATOM 722 C C . ASN A 1 94 ? 17.455 5.010 0.864 1.00 93.00 94 ASN A C 1
ATOM 724 O O . ASN A 1 94 ? 17.671 4.500 -0.234 1.00 93.00 94 ASN A O 1
ATOM 728 N N . ASP A 1 95 ? 18.207 6.008 1.331 1.00 89.88 95 ASP A N 1
ATOM 729 C CA . ASP A 1 95 ? 19.264 6.644 0.543 1.00 89.88 95 ASP A CA 1
ATOM 730 C C . ASP A 1 95 ? 20.429 5.697 0.196 1.00 89.88 95 ASP A C 1
ATOM 732 O O . ASP A 1 95 ? 21.164 5.980 -0.755 1.00 89.88 95 ASP A O 1
ATOM 736 N N . LYS A 1 96 ? 20.590 4.584 0.922 1.00 91.19 96 LYS A N 1
ATOM 737 C CA . LYS A 1 96 ? 21.630 3.574 0.667 1.00 91.19 96 LYS A CA 1
ATOM 738 C C . LYS A 1 96 ? 21.242 2.556 -0.401 1.00 91.19 96 LYS A C 1
ATOM 740 O O . LYS A 1 96 ? 22.118 1.932 -0.985 1.00 91.19 96 LYS A O 1
ATOM 745 N N . VAL A 1 97 ? 19.949 2.413 -0.683 1.00 93.81 97 VAL A N 1
ATOM 746 C CA . VAL A 1 97 ? 19.461 1.456 -1.675 1.00 93.81 97 VAL A CA 1
ATOM 747 C C . VAL A 1 97 ? 19.742 1.97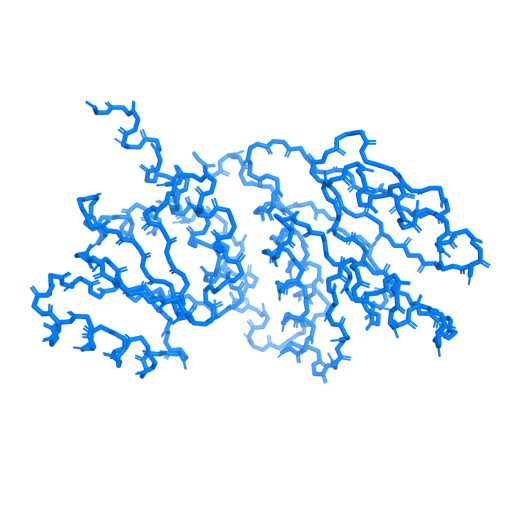7 -3.081 1.00 93.81 97 VAL A C 1
ATOM 749 O O . VAL A 1 97 ? 19.392 3.103 -3.452 1.00 93.81 97 VAL A O 1
ATOM 752 N N . SER A 1 98 ? 20.407 1.137 -3.864 1.00 93.12 98 SER A N 1
ATOM 753 C CA . SER A 1 98 ? 20.754 1.373 -5.258 1.00 93.12 98 SER A CA 1
ATOM 754 C C . SER A 1 98 ? 20.945 0.028 -5.944 1.00 93.12 98 SER A C 1
ATOM 756 O O . SER A 1 98 ? 21.490 -0.890 -5.343 1.00 93.12 98 SER A O 1
ATOM 758 N N . ILE A 1 99 ? 20.532 -0.071 -7.204 1.00 92.75 99 ILE A N 1
ATOM 759 C CA . ILE A 1 99 ? 20.791 -1.230 -8.058 1.00 92.75 99 ILE A CA 1
ATOM 760 C C . ILE A 1 99 ? 21.358 -0.688 -9.367 1.00 92.75 99 ILE A C 1
ATOM 762 O O . ILE A 1 99 ? 20.748 0.175 -10.003 1.00 92.75 99 ILE A O 1
ATOM 766 N N . GLU A 1 100 ? 22.548 -1.152 -9.738 1.00 89.00 100 GLU A N 1
ATOM 767 C CA . GLU A 1 100 ? 23.205 -0.744 -10.980 1.00 89.00 100 GLU A CA 1
ATOM 768 C C . GLU A 1 100 ? 22.343 -1.125 -12.196 1.00 89.00 100 GLU A C 1
ATOM 770 O O . GLU A 1 100 ? 21.755 -2.203 -12.240 1.00 89.00 100 GLU A O 1
ATOM 775 N N . GLY A 1 101 ? 22.244 -0.226 -13.179 1.00 86.06 101 GLY A N 1
ATOM 776 C CA . GLY A 1 101 ? 21.429 -0.433 -14.383 1.00 86.06 101 GLY A CA 1
ATOM 777 C C . GLY A 1 101 ? 19.965 0.010 -14.268 1.00 86.06 101 GLY A C 1
ATOM 778 O O . GLY A 1 101 ? 19.287 0.093 -15.289 1.00 86.06 101 GLY A O 1
ATOM 779 N N . LEU A 1 102 ? 19.477 0.376 -13.075 1.00 91.12 102 LEU A N 1
ATOM 780 C CA . LEU A 1 102 ? 18.116 0.899 -12.892 1.00 91.12 102 LEU A CA 1
ATOM 781 C C . LEU A 1 102 ? 18.084 2.424 -12.735 1.00 91.12 102 LEU A C 1
ATOM 783 O O . LEU A 1 102 ? 18.974 3.037 -12.144 1.00 91.12 102 LEU A O 1
ATOM 787 N N . LYS A 1 103 ? 16.991 3.053 -13.188 1.00 92.19 103 LYS A N 1
ATOM 788 C CA . LYS A 1 103 ? 16.717 4.469 -12.896 1.00 92.19 103 LYS A CA 1
ATOM 789 C C . LYS A 1 103 ? 16.224 4.613 -11.456 1.00 92.19 103 LYS A C 1
ATOM 791 O O . LYS A 1 103 ? 15.097 4.228 -11.153 1.00 92.19 103 LYS A O 1
ATOM 796 N N . VAL A 1 104 ? 17.036 5.199 -10.577 1.00 93.19 104 VAL A N 1
ATOM 797 C CA . VAL A 1 104 ? 16.717 5.315 -9.144 1.00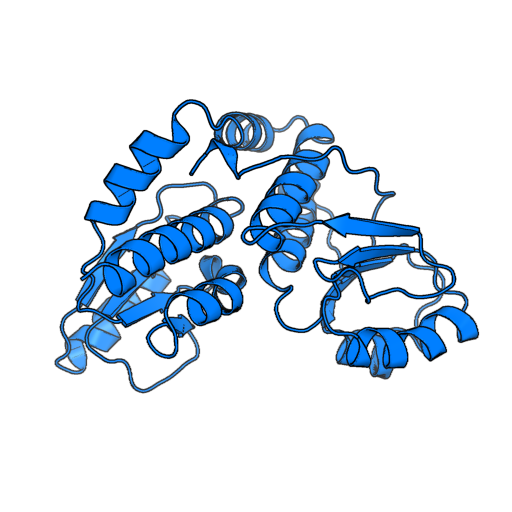 93.19 104 VAL A CA 1
ATOM 798 C C . VAL A 1 104 ? 16.018 6.639 -8.819 1.00 93.19 104 VAL A C 1
ATOM 800 O O . VAL A 1 104 ? 16.536 7.716 -9.108 1.00 93.19 104 VAL A O 1
ATOM 803 N N . SER A 1 105 ? 14.859 6.561 -8.167 1.00 94.62 105 SER A N 1
ATOM 804 C CA . SER A 1 105 ? 14.102 7.688 -7.615 1.00 94.62 105 SER A CA 1
ATOM 805 C C . SER A 1 105 ? 13.988 7.537 -6.099 1.00 94.62 105 SER A C 1
ATOM 807 O O . SER A 1 105 ? 13.332 6.625 -5.596 1.00 94.62 105 SER A O 1
ATOM 809 N N . LYS A 1 106 ? 14.637 8.438 -5.361 1.00 93.12 106 LYS A N 1
ATOM 810 C CA . LYS A 1 106 ? 14.690 8.396 -3.895 1.00 93.12 106 LYS A CA 1
ATOM 811 C C . LYS A 1 106 ? 13.657 9.339 -3.301 1.00 93.12 106 LYS A C 1
ATOM 813 O O . LYS A 1 106 ? 13.621 10.521 -3.641 1.00 93.12 106 LYS A O 1
ATOM 818 N N . PHE A 1 107 ? 12.842 8.813 -2.403 1.00 92.81 107 PHE A N 1
ATOM 819 C CA . PHE A 1 107 ? 11.894 9.573 -1.606 1.00 92.81 107 PHE A CA 1
ATOM 820 C C . PHE A 1 107 ? 12.440 9.670 -0.180 1.00 92.81 107 PHE A C 1
ATOM 822 O O . PHE A 1 107 ? 13.096 8.758 0.314 1.00 92.81 107 PHE A O 1
ATOM 829 N N . LYS A 1 108 ? 12.220 10.815 0.464 1.00 85.12 108 LYS A N 1
ATOM 830 C CA . LYS A 1 108 ? 12.718 11.107 1.814 1.00 85.12 108 LYS A CA 1
ATOM 831 C C . LYS A 1 108 ? 11.545 11.430 2.736 1.00 85.12 108 LYS A C 1
ATOM 833 O O . LYS A 1 108 ? 10.418 11.597 2.269 1.00 85.12 108 LYS A O 1
ATOM 838 N N . ASP A 1 109 ? 11.851 11.572 4.023 1.00 84.25 109 ASP A N 1
ATOM 839 C CA . ASP A 1 109 ? 10.939 11.909 5.124 1.00 84.25 109 ASP A CA 1
ATOM 840 C C . ASP A 1 109 ? 10.183 10.716 5.744 1.00 84.25 109 ASP A C 1
ATOM 842 O O . ASP A 1 109 ? 10.056 9.642 5.170 1.00 84.25 109 ASP A O 1
ATOM 846 N N . GLU A 1 110 ? 9.646 10.928 6.950 1.00 84.31 110 GLU A N 1
ATOM 847 C CA . GLU A 1 110 ? 8.933 9.915 7.756 1.00 84.31 110 GLU A CA 1
ATOM 848 C C . GLU A 1 110 ? 7.620 9.416 7.112 1.00 84.31 110 GLU A C 1
ATOM 850 O O . GLU A 1 110 ? 7.054 8.420 7.546 1.00 84.31 110 GLU A O 1
ATOM 855 N N . LEU A 1 111 ? 7.116 10.120 6.092 1.00 90.81 111 LEU A N 1
ATOM 856 C CA . LEU A 1 111 ? 5.929 9.747 5.312 1.00 90.81 111 LEU A CA 1
ATOM 857 C C . LEU A 1 111 ? 6.304 9.309 3.890 1.00 90.81 111 LEU A C 1
ATOM 859 O O . LEU A 1 111 ? 5.509 9.467 2.966 1.00 90.81 111 LEU A O 1
ATOM 863 N N . CYS A 1 112 ? 7.521 8.805 3.695 1.00 93.50 112 CYS A N 1
ATOM 864 C CA . CYS A 1 112 ? 8.041 8.472 2.378 1.00 93.50 112 CYS A CA 1
ATOM 865 C C . CYS A 1 112 ? 7.131 7.514 1.591 1.00 93.50 112 CYS A C 1
ATOM 867 O O . CYS A 1 112 ? 6.770 7.813 0.455 1.00 93.50 112 CYS A O 1
ATOM 869 N N . GLU A 1 113 ? 6.691 6.411 2.195 1.00 95.62 113 GLU A N 1
ATOM 870 C CA . GLU A 1 113 ? 5.856 5.393 1.550 1.00 95.62 113 GLU A CA 1
ATOM 871 C C . GLU A 1 113 ? 4.483 5.963 1.178 1.00 95.62 113 GLU A C 1
ATOM 873 O O . GLU A 1 113 ? 3.933 5.644 0.124 1.00 95.62 113 GLU A O 1
ATOM 878 N N . VAL A 1 114 ? 3.948 6.856 2.016 1.00 96.00 114 VAL A N 1
ATOM 879 C CA . VAL A 1 114 ? 2.703 7.592 1.755 1.00 96.00 114 VAL A CA 1
ATOM 880 C C . VAL A 1 114 ? 2.889 8.535 0.568 1.00 96.00 114 VAL A C 1
ATOM 882 O O . VAL A 1 114 ? 2.108 8.487 -0.379 1.00 96.00 114 VAL A O 1
ATOM 885 N N . ASN A 1 115 ? 3.940 9.355 0.580 1.00 95.31 115 ASN A N 1
ATOM 886 C CA . ASN A 1 115 ? 4.239 10.309 -0.488 1.00 95.31 115 ASN A CA 1
ATOM 887 C C . ASN A 1 115 ? 4.502 9.604 -1.822 1.00 95.31 115 ASN A C 1
ATOM 889 O O . ASN A 1 115 ? 4.003 10.037 -2.861 1.00 95.31 115 ASN A O 1
ATOM 893 N N . LEU A 1 116 ? 5.227 8.487 -1.798 1.00 96.75 116 LEU A N 1
ATOM 894 C CA . LEU A 1 116 ? 5.455 7.649 -2.966 1.00 96.75 116 LEU A CA 1
ATOM 895 C C . LEU A 1 116 ? 4.141 7.062 -3.492 1.00 96.75 116 LEU A C 1
ATOM 897 O O . LEU A 1 116 ? 3.878 7.154 -4.686 1.00 96.75 116 LEU A O 1
ATOM 901 N N . SER A 1 117 ? 3.277 6.544 -2.616 1.00 97.69 117 SER A N 1
ATOM 902 C CA . SER A 1 117 ? 1.962 6.012 -3.008 1.00 97.69 117 SER A CA 1
ATOM 903 C C . SER A 1 117 ? 1.078 7.079 -3.655 1.00 97.69 117 SER A C 1
ATOM 905 O O . SER A 1 117 ? 0.496 6.838 -4.709 1.00 97.69 117 SER A O 1
ATOM 907 N N . LEU A 1 118 ? 1.027 8.281 -3.073 1.00 96.38 118 LEU A N 1
ATOM 908 C CA . LEU A 1 118 ? 0.295 9.422 -3.633 1.00 96.38 118 LEU A CA 1
ATOM 909 C C . LEU A 1 118 ? 0.864 9.851 -4.991 1.00 96.38 118 LEU A C 1
ATOM 911 O O . LEU A 1 118 ? 0.109 10.138 -5.915 1.00 96.38 118 LEU A O 1
ATOM 915 N N . SER A 1 119 ? 2.191 9.858 -5.129 1.00 96.12 119 SER A N 1
ATOM 916 C CA . SER A 1 119 ? 2.880 10.211 -6.376 1.00 96.12 119 SER A CA 1
ATOM 917 C C . SER A 1 119 ? 2.614 9.188 -7.487 1.00 96.12 119 SER A C 1
ATOM 919 O O . SER A 1 119 ? 2.338 9.569 -8.623 1.00 96.12 119 SER A O 1
ATOM 921 N N . LEU A 1 120 ? 2.632 7.893 -7.159 1.00 97.00 120 LEU A N 1
ATOM 922 C CA . LEU A 1 120 ? 2.310 6.808 -8.091 1.00 97.00 120 LEU A CA 1
ATOM 923 C C . LEU A 1 120 ? 0.831 6.825 -8.493 1.00 97.00 120 LEU A C 1
ATOM 925 O O . LEU A 1 120 ? 0.516 6.674 -9.671 1.00 97.00 120 LEU A O 1
ATOM 929 N N . LEU A 1 121 ? -0.076 7.054 -7.540 1.00 96.94 121 LEU A N 1
ATOM 930 C CA . LEU A 1 121 ? -1.503 7.185 -7.827 1.00 96.94 121 LEU A CA 1
ATOM 931 C C . LEU A 1 121 ? -1.777 8.394 -8.728 1.00 96.94 121 LEU A C 1
ATOM 933 O O . LEU A 1 121 ? -2.508 8.271 -9.707 1.00 96.94 121 LEU A O 1
ATOM 937 N N . SER A 1 122 ? -1.148 9.534 -8.433 1.00 95.56 122 SER A N 1
ATOM 938 C CA . SER A 1 122 ? -1.236 10.749 -9.247 1.00 95.56 122 SER A CA 1
ATOM 939 C C . SER A 1 122 ? -0.760 10.512 -10.682 1.00 95.56 122 SER A C 1
ATOM 941 O O . SER A 1 122 ? -1.453 10.894 -11.624 1.00 95.56 122 SER A O 1
ATOM 943 N N . TYR A 1 123 ? 0.358 9.797 -10.866 1.00 94.88 123 TYR A N 1
ATOM 944 C CA . TYR A 1 123 ? 0.845 9.400 -12.190 1.00 94.88 123 TYR A CA 1
ATOM 945 C C . TYR A 1 123 ? -0.229 8.642 -12.995 1.00 94.88 123 TYR A C 1
ATOM 947 O O . TYR A 1 123 ? -0.573 9.071 -14.096 1.00 94.88 123 TYR A O 1
ATOM 955 N N . VAL A 1 124 ? -0.837 7.591 -12.431 1.00 95.50 124 VAL A N 1
ATOM 956 C CA . VAL A 1 124 ? -1.862 6.788 -13.135 1.00 95.50 124 VAL A CA 1
ATOM 957 C C . VAL A 1 124 ? -3.138 7.595 -13.399 1.00 95.50 124 VAL A C 1
ATOM 959 O O . VAL A 1 124 ? -3.715 7.553 -14.487 1.00 95.50 124 VAL A O 1
ATOM 962 N N . VAL A 1 125 ? -3.588 8.368 -12.410 1.00 94.94 125 VAL A N 1
ATOM 963 C CA . VAL A 1 125 ? -4.786 9.210 -12.528 1.00 94.94 125 VAL A CA 1
ATOM 964 C C . VAL A 1 125 ? -4.611 10.260 -13.622 1.00 94.94 125 VAL A C 1
ATOM 966 O O . VAL A 1 125 ? -5.528 10.461 -14.413 1.00 94.94 125 VAL A O 1
ATOM 969 N N . SER A 1 126 ? -3.430 10.875 -13.725 1.00 91.75 126 SER A N 1
ATOM 970 C CA . SER A 1 126 ? -3.139 11.882 -14.753 1.00 91.75 126 SER A CA 1
ATOM 971 C C . SER A 1 126 ? -3.171 11.324 -16.182 1.00 91.75 126 SER A C 1
ATOM 973 O O . SER A 1 126 ? -3.488 12.056 -17.118 1.00 91.75 126 SER A O 1
ATOM 975 N N . GLY A 1 127 ? -2.907 10.024 -16.352 1.00 89.88 127 GLY A N 1
ATOM 976 C CA . GLY A 1 127 ? -2.972 9.328 -17.638 1.00 89.88 127 GLY A CA 1
ATOM 977 C C . GLY A 1 127 ? -4.371 8.850 -18.042 1.00 89.88 127 GLY A C 1
ATOM 978 O O . GLY A 1 127 ? -4.525 8.299 -19.130 1.00 89.88 127 GLY A O 1
ATOM 979 N N . THR A 1 128 ? -5.398 9.033 -17.200 1.00 90.88 128 THR A N 1
ATOM 980 C CA . THR A 1 128 ? -6.740 8.462 -17.417 1.00 90.88 128 THR A CA 1
ATOM 981 C C . THR A 1 128 ? -7.858 9.498 -17.271 1.00 90.88 128 THR A C 1
ATOM 983 O O . THR A 1 128 ? -7.866 10.329 -16.367 1.00 90.88 128 THR A O 1
ATOM 986 N N . SER A 1 129 ? -8.881 9.430 -18.129 1.00 90.25 129 SER A N 1
ATOM 987 C CA . SER A 1 129 ? -9.962 10.434 -18.193 1.00 90.25 129 SER A CA 1
ATOM 988 C C . SER A 1 129 ? -11.318 9.963 -17.643 1.00 90.25 129 SER A C 1
ATOM 990 O O . SER A 1 129 ? -12.351 10.581 -17.922 1.00 90.25 129 SER A O 1
ATOM 992 N N . SER A 1 130 ? -11.349 8.864 -16.885 1.00 92.06 130 SER A N 1
ATOM 993 C CA . SER A 1 130 ? -12.595 8.281 -16.375 1.00 92.06 130 SER A CA 1
ATOM 994 C C . SER A 1 130 ? -13.269 9.160 -15.301 1.00 92.06 130 SER A C 1
ATOM 996 O O . SER A 1 130 ? -12.605 9.922 -14.596 1.00 92.06 130 SER A O 1
ATOM 998 N N . PRO A 1 131 ? -14.597 9.047 -15.089 1.00 93.25 131 PRO A N 1
ATOM 999 C CA . PRO A 1 131 ? -15.262 9.746 -13.986 1.00 93.25 131 PRO A CA 1
ATOM 1000 C C . PRO A 1 131 ? -14.664 9.413 -12.612 1.00 93.25 131 PRO A C 1
ATOM 1002 O O . PRO A 1 131 ? -14.630 10.266 -11.729 1.00 93.25 131 PRO A O 1
ATOM 1005 N N . ARG A 1 132 ? -14.177 8.178 -12.431 1.00 93.19 132 ARG A N 1
ATOM 1006 C CA . ARG A 1 132 ? -13.515 7.752 -11.195 1.00 93.19 132 ARG A CA 1
ATOM 1007 C C . ARG A 1 132 ? -12.138 8.399 -11.036 1.00 93.19 132 ARG A C 1
ATOM 1009 O O . ARG A 1 132 ? -11.855 8.876 -9.944 1.00 93.19 132 ARG A O 1
ATOM 1016 N N . SER A 1 133 ? -11.325 8.482 -12.096 1.00 93.56 133 SER A N 1
ATOM 1017 C CA . SER A 1 133 ? -10.009 9.138 -12.022 1.00 93.56 133 SER A CA 1
ATOM 1018 C C . SER A 1 133 ? -10.141 10.622 -11.677 1.00 93.56 133 SER A C 1
ATOM 1020 O O . SER A 1 133 ? -9.401 11.113 -10.832 1.00 93.56 133 SER A O 1
ATOM 1022 N N . LYS A 1 134 ? -11.158 11.316 -12.210 1.00 92.62 134 LYS A N 1
ATOM 1023 C CA . LYS A 1 134 ? -11.467 12.704 -11.822 1.00 92.62 134 LYS A CA 1
ATOM 1024 C C . LYS A 1 134 ? -11.784 12.851 -10.331 1.00 92.62 134 LYS A C 1
ATOM 1026 O O . LYS A 1 134 ? -11.265 13.767 -9.704 1.00 92.62 134 LYS A O 1
ATOM 1031 N N . ARG A 1 135 ? -12.590 11.950 -9.754 1.00 91.38 135 ARG A N 1
ATOM 1032 C CA . ARG A 1 135 ? -12.886 11.960 -8.307 1.00 91.38 135 ARG A CA 1
ATOM 1033 C C . ARG A 1 135 ? -11.641 11.701 -7.465 1.00 91.38 135 ARG A C 1
ATOM 1035 O O . ARG A 1 135 ? -11.393 12.431 -6.519 1.00 91.38 135 ARG A O 1
ATOM 1042 N N . ILE A 1 136 ? -10.819 10.724 -7.849 1.00 93.31 136 ILE A N 1
ATOM 1043 C CA . ILE A 1 136 ? -9.554 10.454 -7.149 1.00 93.31 136 ILE A CA 1
ATOM 1044 C C . ILE A 1 136 ? -8.615 11.661 -7.257 1.00 93.31 136 ILE A C 1
ATOM 1046 O O . ILE A 1 136 ? -7.976 12.031 -6.283 1.00 93.31 136 ILE A O 1
ATOM 1050 N N . SER A 1 137 ? -8.558 12.326 -8.413 1.00 91.19 137 SER A N 1
ATOM 1051 C CA . SER A 1 137 ? -7.771 13.553 -8.571 1.00 91.19 137 SER A CA 1
ATOM 1052 C C . SER A 1 137 ? -8.233 14.673 -7.636 1.00 91.19 137 SER A C 1
ATOM 1054 O O . SER A 1 137 ? -7.397 15.459 -7.208 1.00 91.19 137 SER A O 1
ATOM 1056 N N . GLN A 1 138 ? -9.531 14.754 -7.328 1.00 89.12 138 GLN A N 1
ATOM 1057 C CA . GLN A 1 138 ? -10.071 15.690 -6.337 1.00 89.12 138 GLN A CA 1
ATOM 1058 C C . GLN A 1 138 ? -9.710 15.259 -4.908 1.00 89.12 138 GLN A C 1
ATOM 1060 O O . GLN A 1 138 ? -9.332 16.097 -4.106 1.00 89.12 138 GLN A O 1
ATOM 1065 N N . GLU A 1 139 ? -9.741 13.959 -4.599 1.00 85.88 139 GLU A N 1
ATOM 1066 C CA . GLU A 1 139 ? -9.267 13.405 -3.315 1.00 85.88 139 GLU A CA 1
ATOM 1067 C C . GLU A 1 139 ? -7.755 13.620 -3.073 1.00 85.88 139 GLU A C 1
ATOM 1069 O O . GLU A 1 139 ? -7.280 13.608 -1.934 1.00 85.88 139 GLU A O 1
ATOM 1074 N N . LEU A 1 140 ? -6.980 13.813 -4.144 1.00 86.62 140 LEU A N 1
ATOM 1075 C CA . LEU A 1 140 ? -5.561 14.171 -4.083 1.00 86.62 140 LEU A CA 1
ATOM 1076 C C . LEU A 1 140 ? -5.320 15.678 -3.880 1.00 86.62 140 LEU A C 1
ATOM 1078 O O . LEU A 1 140 ? -4.167 16.083 -3.720 1.00 86.62 140 LEU A O 1
ATOM 1082 N N . ASP A 1 141 ? -6.372 16.502 -3.846 1.00 84.38 141 ASP A N 1
ATOM 1083 C CA . ASP A 1 141 ? -6.294 17.864 -3.320 1.00 84.38 141 ASP A CA 1
ATOM 1084 C C . ASP A 1 141 ? -6.342 17.819 -1.785 1.00 84.38 141 ASP A C 1
ATOM 1086 O O . ASP A 1 141 ? -7.315 17.391 -1.165 1.00 84.38 141 ASP A O 1
ATOM 1090 N N . PHE A 1 142 ? -5.248 18.240 -1.151 1.00 84.06 142 PHE A N 1
ATOM 1091 C CA . PHE A 1 142 ? -5.078 18.144 0.298 1.00 84.06 142 PHE A CA 1
ATOM 1092 C C . PHE A 1 142 ? -5.529 19.387 1.067 1.00 84.06 142 PHE A C 1
ATOM 1094 O O . PHE A 1 142 ? -5.250 19.468 2.269 1.00 84.06 142 PHE A O 1
ATOM 1101 N N . SER A 1 143 ? -6.180 20.346 0.404 1.00 82.81 143 SER A N 1
ATOM 1102 C CA . SER A 1 143 ? -6.712 21.568 1.022 1.00 82.81 143 SER A CA 1
ATOM 1103 C C . SER A 1 143 ? -7.579 21.264 2.252 1.00 82.81 143 SER A C 1
ATOM 1105 O O . SER A 1 143 ? -7.269 21.745 3.344 1.00 82.81 143 SER A O 1
ATOM 1107 N N . ASP A 1 144 ? -8.550 20.359 2.110 1.00 79.94 144 ASP A N 1
ATOM 1108 C CA . ASP A 1 144 ? -9.503 20.001 3.177 1.00 79.94 144 ASP A CA 1
ATOM 1109 C C . ASP A 1 144 ? -9.144 18.695 3.914 1.00 79.94 144 ASP A C 1
ATOM 1111 O O . ASP A 1 144 ? -9.782 18.302 4.898 1.00 79.94 144 ASP A O 1
ATOM 1115 N N . LEU A 1 145 ? -8.069 18.017 3.494 1.00 84.50 145 LEU A N 1
ATOM 1116 C CA . LEU A 1 145 ? -7.692 16.697 4.011 1.00 84.50 145 LEU A CA 1
ATOM 1117 C C . LEU A 1 145 ? -7.466 16.701 5.531 1.00 84.50 145 LEU A C 1
ATOM 1119 O O . LEU A 1 145 ? -7.764 15.717 6.208 1.00 84.50 145 LEU A O 1
ATOM 1123 N N . SER A 1 146 ? -6.948 17.792 6.103 1.00 84.62 146 SER A N 1
ATOM 1124 C CA . SER A 1 146 ? -6.716 17.859 7.551 1.00 84.62 146 SER A CA 1
ATOM 1125 C C . SER A 1 146 ? -7.998 17.821 8.376 1.00 84.62 146 SER A C 1
ATOM 1127 O O . SER A 1 146 ? -7.994 17.229 9.456 1.00 84.62 146 SER A O 1
ATOM 1129 N N . GLU A 1 147 ? -9.074 18.448 7.899 1.00 86.44 147 GLU A N 1
ATOM 1130 C CA . GLU A 1 147 ? -10.352 18.461 8.613 1.00 86.44 147 GLU A CA 1
ATOM 1131 C C . GLU A 1 147 ? -10.974 17.066 8.591 1.00 86.44 147 GLU A C 1
ATOM 1133 O O . GLU A 1 147 ? -11.287 16.506 9.647 1.00 86.44 147 GLU A O 1
ATOM 1138 N N . TRP A 1 148 ? -11.024 16.456 7.403 1.00 89.50 148 TRP A N 1
ATOM 1139 C CA . TRP A 1 148 ? -11.504 15.089 7.237 1.00 89.50 148 TRP A CA 1
ATOM 1140 C C . TRP A 1 148 ? -10.701 14.095 8.086 1.00 89.50 148 TRP A C 1
ATOM 1142 O O . TRP A 1 148 ? -11.290 13.311 8.827 1.00 89.50 148 TRP A O 1
ATOM 1152 N N . LEU A 1 149 ? -9.362 14.167 8.069 1.00 89.38 149 LEU A N 1
ATOM 1153 C CA . LEU A 1 149 ? -8.508 13.294 8.883 1.00 89.38 149 LEU A CA 1
ATOM 1154 C C . LEU A 1 149 ? -8.775 13.460 10.379 1.00 89.38 149 LEU A C 1
ATOM 1156 O O . LEU A 1 149 ? -8.835 12.466 11.096 1.00 89.38 149 LEU A O 1
ATOM 1160 N N . ASN A 1 150 ? -8.933 14.690 10.872 1.00 88.81 150 ASN A N 1
ATOM 1161 C CA . ASN A 1 150 ? -9.200 14.930 12.290 1.00 88.81 150 ASN A CA 1
ATOM 1162 C C . ASN A 1 150 ? -10.559 14.371 12.718 1.00 88.81 150 ASN A C 1
ATOM 1164 O O . ASN A 1 150 ? -10.640 13.730 13.770 1.00 88.81 150 ASN A O 1
ATOM 1168 N N . SER A 1 151 ? -11.587 14.569 11.889 1.00 91.88 151 SER A N 1
ATOM 1169 C CA . SER A 1 151 ? -12.902 13.957 12.079 1.00 91.88 151 SER A CA 1
ATOM 1170 C C . SER A 1 151 ? -12.779 12.432 12.113 1.00 91.88 151 SER A C 1
ATOM 1172 O O . SER A 1 151 ? -13.174 11.795 13.091 1.00 91.88 151 SER A O 1
ATOM 1174 N N . LYS A 1 152 ? -12.087 11.843 11.131 1.00 93.75 152 LYS A N 1
ATOM 1175 C CA . LYS A 1 152 ? -11.924 10.392 11.028 1.00 93.75 152 LYS A CA 1
ATOM 1176 C C . LYS A 1 152 ? -11.151 9.783 12.188 1.00 93.75 152 LYS A C 1
ATOM 1178 O O . LYS A 1 152 ? -11.570 8.771 12.737 1.00 93.75 152 LYS A O 1
ATOM 1183 N N . VAL A 1 153 ? -10.057 10.412 12.613 1.00 92.44 153 VAL A N 1
ATOM 1184 C CA . VAL A 1 153 ? -9.260 9.979 13.773 1.00 92.44 153 VAL A CA 1
ATOM 1185 C C . VAL A 1 153 ? -10.102 9.968 15.052 1.00 92.44 153 VAL A C 1
ATOM 1187 O O . VAL A 1 153 ? -9.873 9.115 15.906 1.00 92.44 153 VAL A O 1
ATOM 1190 N N . SER A 1 154 ? -11.077 10.873 15.196 1.00 91.94 154 SER A N 1
ATOM 1191 C CA . SER A 1 154 ? -11.951 10.915 16.378 1.00 91.94 154 SER A CA 1
ATOM 1192 C C . SER A 1 154 ? -12.892 9.707 16.497 1.00 91.94 154 SER A C 1
ATOM 1194 O O . SER A 1 154 ? -13.343 9.393 17.597 1.00 91.94 154 SER A O 1
ATOM 1196 N N . GLU A 1 155 ? -13.149 8.988 15.398 1.00 94.19 155 GLU A N 1
ATOM 1197 C CA . GLU A 1 155 ? -13.969 7.772 15.411 1.00 94.19 155 GLU A CA 1
ATOM 1198 C C . GLU A 1 155 ? -13.238 6.578 16.044 1.00 94.19 155 GLU A C 1
ATOM 1200 O O . GLU A 1 155 ? -13.885 5.670 16.578 1.00 94.19 155 GLU A O 1
ATOM 1205 N N . PHE A 1 156 ? -11.900 6.576 15.989 1.00 93.69 156 PHE A N 1
ATOM 1206 C CA . PHE A 1 156 ? -11.066 5.504 16.525 1.00 93.69 156 PHE A CA 1
ATOM 1207 C C . PHE A 1 156 ? -11.022 5.560 18.048 1.00 93.69 156 PHE A C 1
ATOM 1209 O O . PHE A 1 156 ? -10.814 6.614 18.646 1.00 93.69 156 PHE A O 1
ATOM 1216 N N . GLN A 1 157 ? -11.128 4.395 18.687 1.00 91.75 157 GLN A N 1
ATOM 1217 C CA . GLN A 1 157 ? -10.896 4.258 20.122 1.00 91.75 157 GLN A CA 1
ATOM 1218 C C . GLN A 1 157 ? -9.420 3.906 20.374 1.00 91.75 157 GLN A C 1
ATOM 1220 O O . GLN A 1 157 ? -9.017 2.785 20.052 1.00 91.75 157 GLN A O 1
ATOM 1225 N N . PRO A 1 158 ? -8.596 4.801 20.964 1.00 85.44 158 PRO A N 1
ATOM 1226 C CA . PRO A 1 158 ? -7.149 4.578 21.102 1.00 85.44 158 PRO A CA 1
ATOM 1227 C C . PRO A 1 158 ? -6.772 3.392 21.999 1.00 85.44 158 PRO A C 1
ATOM 1229 O O . PRO A 1 158 ? -5.679 2.836 21.880 1.00 85.44 158 PRO A O 1
ATOM 1232 N N . SER A 1 159 ? -7.669 2.996 22.903 1.00 87.69 159 SER A N 1
ATOM 1233 C CA . SER A 1 159 ? -7.502 1.842 23.792 1.00 87.69 159 SER A CA 1
ATOM 1234 C C . SER A 1 159 ? -7.743 0.499 23.102 1.00 87.69 159 SER A C 1
ATOM 1236 O O . SER A 1 159 ? -7.384 -0.531 23.663 1.00 87.69 159 SER A O 1
ATOM 1238 N N . LEU A 1 160 ? -8.306 0.496 21.890 1.00 92.25 160 LEU A N 1
ATOM 1239 C CA . LEU A 1 160 ? -8.546 -0.716 21.114 1.00 92.25 160 LEU A CA 1
ATOM 1240 C C . LEU A 1 160 ? -7.445 -0.943 20.079 1.00 92.25 160 LEU A C 1
ATOM 1242 O O . LEU A 1 160 ? -6.855 0.006 19.559 1.00 92.25 160 LEU A O 1
ATOM 1246 N N . ASP A 1 161 ? -7.180 -2.207 19.774 1.00 94.19 161 ASP A N 1
ATOM 1247 C CA . ASP A 1 161 ? -6.288 -2.603 18.685 1.00 94.19 161 ASP A CA 1
ATOM 1248 C C . ASP A 1 161 ? -6.924 -2.287 17.319 1.00 94.19 161 ASP A C 1
ATOM 1250 O O . ASP A 1 161 ? -8.049 -1.801 17.240 1.00 94.19 161 ASP A O 1
ATOM 1254 N N . LEU A 1 162 ? -6.205 -2.491 16.223 1.00 95.38 162 LEU A N 1
ATOM 1255 C CA . LEU A 1 162 ? -6.682 -2.267 14.861 1.00 95.38 162 LEU A CA 1
ATOM 1256 C C . LEU A 1 162 ? -6.706 -3.581 14.103 1.00 95.38 162 LEU A C 1
ATOM 1258 O O . LEU A 1 162 ? -5.692 -4.270 14.013 1.00 95.38 162 LEU A O 1
ATOM 1262 N N . VAL A 1 163 ? -7.845 -3.889 13.495 1.00 96.06 163 VAL A N 1
ATOM 1263 C CA . VAL A 1 163 ? -7.985 -5.021 12.583 1.00 96.06 163 VAL A CA 1
ATOM 1264 C C . VAL A 1 163 ? -8.397 -4.491 11.222 1.00 96.06 163 VAL A C 1
ATOM 1266 O O . VAL A 1 163 ? -9.419 -3.816 11.095 1.00 96.06 163 VAL A O 1
ATOM 1269 N N . LEU A 1 164 ? -7.575 -4.769 10.215 1.00 96.06 164 LEU A N 1
ATOM 1270 C CA . LEU A 1 164 ? -7.720 -4.206 8.877 1.00 96.06 164 LEU A CA 1
ATOM 1271 C C . LEU A 1 164 ? -8.386 -5.202 7.934 1.00 96.06 164 LEU A C 1
ATOM 1273 O O . LEU A 1 164 ? -7.988 -6.366 7.861 1.00 96.06 164 LEU A O 1
ATOM 1277 N N . SER A 1 165 ? -9.366 -4.728 7.171 1.00 95.12 165 SER A N 1
ATOM 1278 C CA . SER A 1 165 ? -9.973 -5.490 6.087 1.00 95.12 165 SER A CA 1
ATOM 1279 C C . SER A 1 165 ? -9.003 -5.712 4.906 1.00 95.12 165 SER A C 1
ATOM 1281 O O . SER A 1 165 ? -7.971 -5.038 4.806 1.00 95.12 165 SER A O 1
ATOM 1283 N N . PRO A 1 166 ? -9.306 -6.636 3.972 1.00 94.31 166 PRO A N 1
ATOM 1284 C CA . PRO A 1 166 ? -8.409 -6.956 2.856 1.00 94.31 166 PRO A CA 1
ATOM 1285 C C . PRO A 1 166 ? -8.070 -5.772 1.940 1.00 94.31 166 PRO A C 1
ATOM 1287 O O . PRO A 1 166 ? -6.944 -5.679 1.442 1.00 94.31 166 PRO A O 1
ATOM 1290 N N . VAL A 1 167 ? -9.005 -4.840 1.721 1.00 96.00 167 VAL A N 1
ATOM 1291 C CA . VAL A 1 167 ? -8.729 -3.645 0.903 1.00 96.00 167 VAL A CA 1
ATOM 1292 C C . VAL A 1 167 ? -7.649 -2.787 1.552 1.00 96.00 167 VAL A C 1
ATOM 1294 O O . VAL A 1 167 ? -6.779 -2.279 0.848 1.00 96.00 167 VAL A O 1
ATOM 1297 N N . LEU A 1 168 ? -7.654 -2.702 2.881 1.00 96.94 168 LEU A N 1
ATOM 1298 C CA . LEU A 1 168 ? -6.726 -1.910 3.686 1.00 96.94 168 LEU A CA 1
ATOM 1299 C C . LEU A 1 168 ? -5.409 -2.634 3.989 1.00 96.94 168 LEU A C 1
ATOM 1301 O O . LEU A 1 168 ? -4.488 -2.021 4.516 1.00 96.94 168 LEU A O 1
ATOM 1305 N N . PHE A 1 169 ? -5.271 -3.909 3.620 1.00 94.56 169 PHE A N 1
ATOM 1306 C CA . PHE A 1 169 ? -4.053 -4.687 3.857 1.00 94.56 169 PHE A CA 1
ATOM 1307 C C . PHE A 1 169 ? -2.741 -3.999 3.419 1.00 94.56 169 PHE A C 1
ATOM 1309 O O . PHE A 1 169 ? -1.773 -4.094 4.173 1.00 94.56 169 PHE A O 1
ATOM 1316 N N . PRO A 1 170 ? -2.672 -3.242 2.299 1.00 96.31 170 PRO A N 1
ATOM 1317 C CA . PRO A 1 170 ? -1.446 -2.535 1.918 1.00 96.31 170 PRO A CA 1
ATOM 1318 C C . PRO A 1 170 ? -0.913 -1.557 2.975 1.00 96.31 170 PRO A C 1
ATOM 1320 O O . PRO A 1 170 ? 0.282 -1.286 3.006 1.00 96.31 170 PRO A O 1
ATOM 1323 N N . SER A 1 171 ? -1.760 -1.038 3.871 1.00 96.50 171 SER A N 1
ATOM 1324 C CA . SER A 1 171 ? -1.317 -0.139 4.941 1.00 96.50 171 SER A CA 1
ATOM 1325 C C . SER A 1 171 ? -0.751 -0.872 6.161 1.00 96.50 171 SER A C 1
ATOM 1327 O O . SER A 1 171 ? -0.281 -0.212 7.087 1.00 96.50 171 SER A O 1
ATOM 1329 N N . LEU A 1 172 ? -0.822 -2.210 6.216 1.00 94.56 172 LEU A N 1
ATOM 1330 C CA . LEU A 1 172 ? -0.510 -3.003 7.409 1.00 94.56 172 LEU A CA 1
ATOM 1331 C C . LEU A 1 172 ? 0.922 -2.778 7.906 1.00 94.56 172 LEU A C 1
ATOM 1333 O O . LEU A 1 172 ? 1.109 -2.531 9.097 1.00 94.56 172 LEU A O 1
ATOM 1337 N N . GLY A 1 173 ? 1.914 -2.825 7.010 1.00 91.88 173 GLY A N 1
ATOM 1338 C CA . GLY A 1 173 ? 3.323 -2.606 7.359 1.00 91.88 173 GLY A CA 1
ATOM 1339 C C . GLY A 1 173 ? 3.543 -1.229 7.991 1.00 91.88 173 GLY A C 1
ATOM 1340 O O . GLY A 1 173 ? 4.025 -1.125 9.120 1.00 91.88 173 GLY A O 1
ATOM 1341 N N . VAL A 1 174 ? 3.077 -0.172 7.316 1.00 93.69 174 VAL A N 1
ATOM 1342 C CA . VAL A 1 174 ? 3.173 1.216 7.807 1.00 93.69 174 VAL A CA 1
ATOM 1343 C C . VAL A 1 174 ? 2.453 1.384 9.150 1.00 93.69 174 VAL A C 1
ATOM 1345 O O . VAL A 1 174 ? 3.007 1.945 10.096 1.00 93.69 174 VAL A O 1
ATOM 1348 N N . ALA A 1 175 ? 1.232 0.859 9.271 1.00 94.44 175 ALA A N 1
ATOM 1349 C CA . ALA A 1 175 ? 0.445 0.963 10.494 1.00 94.44 175 ALA A CA 1
ATOM 1350 C C . ALA A 1 175 ? 1.114 0.240 11.675 1.00 94.44 175 ALA A C 1
ATOM 1352 O O . ALA A 1 175 ? 1.119 0.767 12.788 1.00 94.44 175 ALA A O 1
ATOM 1353 N N . ARG A 1 176 ? 1.739 -0.921 11.443 1.00 93.31 176 ARG A N 1
ATOM 1354 C CA . ARG A 1 176 ? 2.516 -1.652 12.457 1.00 93.31 176 ARG A CA 1
ATOM 1355 C C . ARG A 1 176 ? 3.769 -0.914 12.892 1.00 93.31 176 ARG A C 1
ATOM 1357 O O . ARG A 1 176 ? 4.057 -0.894 14.085 1.00 93.31 176 ARG A O 1
ATOM 1364 N N . ARG A 1 177 ? 4.498 -0.280 11.969 1.00 91.12 177 ARG A N 1
ATOM 1365 C CA . ARG A 1 177 ? 5.652 0.562 12.334 1.00 91.12 177 ARG A CA 1
ATOM 1366 C C . ARG A 1 177 ? 5.237 1.725 13.235 1.00 91.12 177 ARG A C 1
ATOM 1368 O O . ARG A 1 177 ? 5.981 2.095 14.138 1.00 91.12 177 ARG A O 1
ATOM 1375 N N . ASN A 1 178 ? 4.036 2.263 13.028 1.00 90.81 178 ASN A N 1
ATOM 1376 C CA . ASN A 1 178 ? 3.532 3.388 13.810 1.00 90.81 178 ASN A CA 1
ATOM 1377 C C . ASN A 1 178 ? 2.911 2.989 15.155 1.00 90.81 178 ASN A C 1
ATOM 1379 O O . ASN A 1 178 ? 3.111 3.691 16.142 1.00 90.81 178 ASN A O 1
ATOM 1383 N N . LEU A 1 179 ? 2.154 1.891 15.203 1.00 90.69 179 LEU A N 1
ATOM 1384 C CA . LEU A 1 179 ? 1.304 1.527 16.347 1.00 90.69 179 LEU A CA 1
ATOM 1385 C C . LEU A 1 179 ? 1.701 0.199 17.017 1.00 90.69 179 LEU A C 1
ATOM 1387 O O . LEU A 1 179 ? 1.073 -0.235 17.984 1.00 90.69 179 LEU A O 1
ATOM 1391 N N . GLY A 1 180 ? 2.752 -0.453 16.522 1.00 86.12 180 GLY A N 1
ATOM 1392 C CA . GLY A 1 180 ? 3.2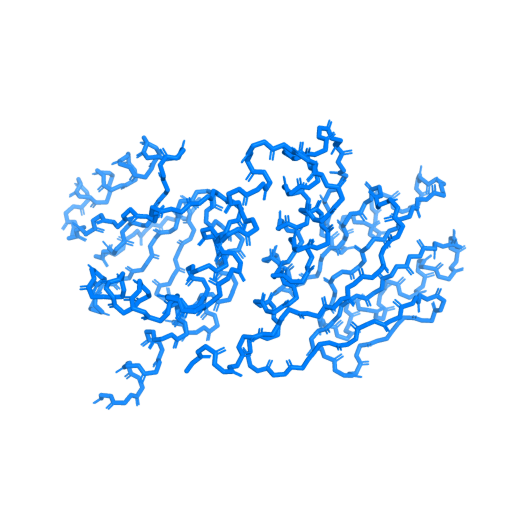89 -1.704 17.047 1.00 86.12 180 GLY A CA 1
ATOM 1393 C C . GLY A 1 180 ? 2.413 -2.925 16.751 1.00 86.12 180 GLY A C 1
ATOM 1394 O O . GLY A 1 180 ? 1.674 -2.989 15.767 1.00 86.12 180 GLY A O 1
ATOM 1395 N N . LYS A 1 181 ? 2.480 -3.923 17.645 1.00 77.50 181 LYS A N 1
ATOM 1396 C CA . LYS A 1 181 ? 1.754 -5.209 17.536 1.00 77.50 181 LYS A CA 1
ATOM 1397 C C . LYS A 1 181 ? 0.228 -5.088 17.665 1.00 77.50 181 LYS A C 1
ATOM 1399 O O . LYS A 1 181 ? -0.471 -6.087 17.536 1.00 77.50 181 LYS A O 1
ATOM 1404 N N . ARG A 1 182 ? -0.280 -3.876 17.896 1.00 84.44 182 ARG A N 1
ATOM 1405 C CA . ARG A 1 182 ? -1.707 -3.561 18.016 1.00 84.44 182 ARG A CA 1
ATOM 1406 C C . ARG A 1 182 ? -2.438 -3.574 16.676 1.00 84.44 182 ARG A C 1
ATOM 1408 O O . ARG A 1 182 ? -3.639 -3.370 16.661 1.00 84.44 182 ARG A O 1
ATOM 1415 N N . VAL A 1 183 ? -1.746 -3.786 15.554 1.00 92.50 183 VAL A N 1
ATOM 1416 C CA . VAL A 1 183 ? -2.359 -3.844 14.219 1.00 92.50 183 VAL A CA 1
ATOM 1417 C C . VAL A 1 183 ? -2.305 -5.266 13.666 1.00 92.50 183 VAL A C 1
ATOM 1419 O O . VAL A 1 183 ? -1.228 -5.868 13.574 1.00 92.50 183 VAL A O 1
ATOM 1422 N N . LYS A 1 184 ? -3.463 -5.786 13.261 1.00 93.69 184 LYS A N 1
ATOM 1423 C CA . LYS A 1 184 ? -3.654 -7.119 12.682 1.00 93.69 184 LYS A CA 1
ATOM 1424 C C . LYS A 1 184 ? -4.314 -7.035 11.311 1.00 93.69 184 LYS A C 1
ATOM 1426 O O . LYS A 1 184 ? -5.209 -6.219 11.089 1.00 93.69 184 LYS A O 1
ATOM 1431 N N . GLY A 1 185 ? -3.877 -7.888 10.393 1.00 91.19 185 GLY A N 1
ATOM 1432 C CA . GLY A 1 185 ? -4.551 -8.104 9.120 1.00 91.19 185 GLY A CA 1
ATOM 1433 C C . GLY A 1 185 ? -5.760 -9.033 9.247 1.00 91.19 185 GLY A C 1
ATOM 1434 O O . GLY A 1 185 ? -5.922 -9.753 10.231 1.00 91.19 185 GLY A O 1
ATOM 1435 N N . PHE A 1 186 ? -6.584 -9.045 8.202 1.00 88.00 186 PHE A N 1
ATOM 1436 C CA . PHE A 1 186 ? -7.777 -9.887 8.093 1.00 88.00 186 PHE A CA 1
ATOM 1437 C C . PHE A 1 186 ? -7.508 -11.394 8.271 1.00 88.00 186 PHE A C 1
ATOM 1439 O O . PHE A 1 186 ? -8.336 -12.092 8.845 1.00 88.00 186 PHE A O 1
ATOM 1446 N N . TYR A 1 187 ? -6.364 -11.891 7.791 1.00 85.81 187 TYR A N 1
ATOM 1447 C CA . TYR A 1 187 ? -6.012 -13.320 7.815 1.00 85.81 187 TYR A CA 1
ATOM 1448 C C . TYR A 1 187 ? -5.345 -13.782 9.118 1.00 85.81 187 TYR A C 1
ATOM 1450 O O . TYR A 1 187 ? -4.916 -14.929 9.224 1.00 85.81 187 TYR A O 1
ATOM 1458 N N . GLU A 1 188 ? -5.203 -12.894 10.099 1.00 89.00 188 GLU A N 1
ATOM 1459 C CA . GLU A 1 188 ? -4.606 -13.235 11.385 1.00 89.00 188 GLU A CA 1
ATOM 1460 C C . GLU A 1 188 ? -5.648 -13.744 12.380 1.00 89.00 188 GLU A C 1
ATOM 1462 O O . GLU A 1 188 ? -6.846 -13.551 12.213 1.00 89.00 188 GLU A O 1
ATOM 1467 N N . ASN A 1 189 ? -5.174 -14.383 13.450 1.00 82.44 189 ASN A N 1
ATOM 1468 C CA . ASN A 1 189 ? -6.020 -14.969 14.486 1.00 82.44 189 ASN A CA 1
ATOM 1469 C C . ASN A 1 189 ? -5.851 -14.248 15.841 1.00 82.44 189 ASN A C 1
ATOM 1471 O O . ASN A 1 189 ? -4.998 -13.367 16.026 1.00 82.44 189 ASN A O 1
ATOM 1475 N N . ASN A 1 190 ? -6.648 -14.673 16.828 1.00 85.50 190 ASN A N 1
ATOM 1476 C CA . ASN A 1 190 ? -6.578 -14.242 18.231 1.00 85.50 190 ASN A CA 1
ATOM 1477 C C . ASN A 1 190 ? -6.832 -12.742 18.431 1.00 85.50 190 ASN A C 1
ATOM 1479 O O . ASN A 1 190 ? -6.002 -12.028 18.998 1.00 85.50 190 ASN A O 1
ATOM 1483 N N . PHE A 1 191 ? -7.954 -12.234 17.930 1.00 89.94 191 PHE A N 1
ATOM 1484 C CA . PHE A 1 191 ? -8.308 -10.822 18.069 1.00 89.94 191 PHE A CA 1
ATOM 1485 C C . PHE A 1 191 ? -8.568 -10.418 19.532 1.00 89.94 191 PHE A C 1
ATOM 1487 O O . PHE A 1 191 ? -9.169 -11.148 20.322 1.00 89.94 191 PHE A O 1
ATOM 1494 N N . SER A 1 192 ? -8.083 -9.232 19.879 1.00 90.94 192 SER A N 1
ATOM 1495 C CA . SER A 1 192 ? -8.321 -8.497 21.124 1.00 90.94 192 SER A CA 1
ATOM 1496 C C . SER A 1 192 ? -9.496 -7.527 20.939 1.00 90.94 192 SER A C 1
ATOM 1498 O O . SER A 1 192 ? -10.131 -7.501 19.880 1.00 90.94 192 SER A O 1
ATOM 1500 N N . ASP A 1 193 ? -9.803 -6.714 21.953 1.00 95.06 193 ASP A N 1
ATOM 1501 C CA . ASP A 1 193 ? -10.730 -5.595 21.764 1.00 95.06 193 ASP A CA 1
ATOM 1502 C C . ASP A 1 193 ? -10.200 -4.666 20.660 1.00 95.06 193 ASP A C 1
ATOM 1504 O O . ASP A 1 193 ? -9.061 -4.199 20.733 1.00 95.06 193 ASP A O 1
ATOM 1508 N N . SER A 1 194 ? -11.009 -4.416 19.629 1.00 95.75 194 SER A N 1
ATOM 1509 C CA . SER A 1 194 ? -10.503 -3.917 18.346 1.00 95.75 194 SER A CA 1
ATOM 1510 C C . SER A 1 194 ? -11.390 -2.855 17.693 1.00 95.75 194 SER A C 1
ATOM 1512 O O . SER A 1 194 ? -12.616 -2.962 17.658 1.00 95.75 194 SER A O 1
ATOM 1514 N N . ASN A 1 195 ? -10.747 -1.865 17.081 1.00 96.50 195 ASN A N 1
ATOM 1515 C CA . ASN A 1 195 ? -11.275 -1.101 15.962 1.00 96.50 195 ASN A CA 1
ATOM 1516 C C . ASN A 1 195 ? -11.182 -1.979 14.704 1.00 96.50 195 ASN A C 1
ATOM 1518 O O . ASN A 1 195 ? -10.084 -2.288 14.240 1.00 96.50 195 ASN A O 1
ATOM 1522 N N . VAL A 1 196 ? -12.318 -2.385 14.145 1.00 97.12 196 VAL A N 1
ATOM 1523 C CA . VAL A 1 196 ? -12.378 -3.115 12.874 1.00 97.12 196 VAL A CA 1
ATOM 1524 C C . VAL A 1 196 ? -12.591 -2.101 11.760 1.00 97.12 196 VAL A C 1
ATOM 1526 O O . VAL A 1 196 ? -13.647 -1.474 11.681 1.00 97.12 196 VAL A O 1
ATOM 1529 N N . VAL A 1 197 ? -11.566 -1.925 10.929 1.00 97.56 197 VAL A N 1
ATOM 1530 C CA . VAL A 1 197 ? -11.512 -0.905 9.880 1.00 97.56 197 VAL A CA 1
ATOM 1531 C C . VAL A 1 197 ? -11.778 -1.552 8.529 1.00 97.56 197 VAL A C 1
ATOM 1533 O O . VAL A 1 197 ? -11.137 -2.545 8.179 1.00 97.56 197 VAL A O 1
ATOM 1536 N N . TYR A 1 198 ? -12.714 -0.991 7.771 1.00 97.38 198 TYR A N 1
ATOM 1537 C CA . TYR A 1 198 ? -13.078 -1.459 6.433 1.00 97.38 198 TYR A CA 1
ATOM 1538 C C . TYR A 1 198 ? -13.526 -0.302 5.539 1.00 97.38 198 TYR A C 1
ATOM 1540 O O . TYR A 1 198 ? -13.712 0.818 6.004 1.00 97.38 198 TYR A O 1
ATOM 1548 N N . THR A 1 199 ? -13.708 -0.566 4.250 1.00 96.69 199 THR A N 1
ATOM 1549 C CA . THR A 1 199 ? -14.199 0.394 3.250 1.00 96.69 199 THR A CA 1
ATOM 1550 C C . THR A 1 199 ? -15.628 0.054 2.819 1.00 96.69 199 THR A C 1
ATOM 1552 O O . THR A 1 199 ? -16.186 -0.972 3.214 1.00 96.69 199 THR A O 1
ATOM 1555 N N . GLY A 1 200 ? -16.236 0.892 1.974 1.00 95.00 200 GLY A N 1
ATOM 1556 C CA . GLY A 1 200 ? -17.553 0.595 1.401 1.00 95.00 200 GLY A CA 1
ATOM 1557 C C . GLY A 1 200 ? -17.570 -0.695 0.568 1.00 95.00 200 GLY A C 1
ATOM 1558 O O . GLY A 1 200 ? -18.512 -1.478 0.668 1.00 95.00 200 GLY A O 1
ATOM 1559 N N . VAL A 1 201 ? -16.508 -0.966 -0.202 1.00 94.31 201 VAL A N 1
ATOM 1560 C CA . VAL A 1 201 ? -16.476 -2.115 -1.130 1.00 94.31 201 VAL A CA 1
ATOM 1561 C C . VAL A 1 201 ? -16.280 -3.461 -0.431 1.00 94.31 201 VAL A C 1
ATOM 1563 O O . VAL A 1 201 ? -16.700 -4.487 -0.956 1.00 94.31 201 VAL A O 1
ATOM 1566 N N . ASP A 1 202 ? -15.679 -3.475 0.761 1.00 94.62 202 ASP A N 1
ATOM 1567 C CA . ASP A 1 202 ? -15.474 -4.682 1.568 1.00 94.62 202 ASP A CA 1
ATOM 1568 C C . ASP A 1 202 ? -16.227 -4.643 2.906 1.00 94.62 202 ASP A C 1
ATOM 1570 O O . ASP A 1 202 ? -15.916 -5.393 3.835 1.00 94.62 202 ASP A O 1
ATOM 1574 N N . GLN A 1 203 ? -17.293 -3.840 2.984 1.00 96.12 203 GLN A N 1
ATOM 1575 C CA . GLN A 1 203 ? -18.114 -3.676 4.183 1.00 96.12 203 GLN A CA 1
ATOM 1576 C C . GLN A 1 203 ? -18.670 -5.005 4.709 1.00 96.12 203 GLN A C 1
ATOM 1578 O O . GLN A 1 203 ? -18.695 -5.225 5.917 1.00 96.12 203 GLN A O 1
ATOM 1583 N N . LEU A 1 204 ? -19.118 -5.912 3.832 1.00 95.88 204 LEU A N 1
ATOM 1584 C CA . LEU A 1 204 ? -19.623 -7.222 4.263 1.00 95.88 204 LEU A CA 1
ATOM 1585 C C . LEU A 1 204 ? -18.525 -8.067 4.920 1.00 95.88 204 LEU A C 1
ATOM 1587 O O . LEU A 1 204 ? -18.791 -8.763 5.899 1.00 95.88 204 LEU A O 1
ATOM 1591 N N . VAL A 1 205 ? -17.295 -7.988 4.408 1.00 94.50 205 VAL A N 1
ATOM 1592 C CA . VAL A 1 205 ? -16.132 -8.678 4.979 1.00 94.50 205 VAL A CA 1
ATOM 1593 C C . VAL A 1 205 ? -15.773 -8.060 6.331 1.00 94.50 205 VAL A C 1
ATOM 1595 O O . VAL A 1 205 ? -15.632 -8.787 7.314 1.00 94.50 205 VAL A O 1
ATOM 1598 N N . GLY A 1 206 ? -15.727 -6.727 6.411 1.00 94.69 206 GLY A N 1
ATOM 1599 C CA . GLY A 1 206 ? -15.490 -5.991 7.654 1.00 94.69 206 GLY A CA 1
ATOM 1600 C C . GLY A 1 206 ? -16.530 -6.285 8.738 1.00 94.69 206 GLY A C 1
ATOM 1601 O O . GLY A 1 206 ? -16.170 -6.615 9.864 1.00 94.69 206 GLY A O 1
ATOM 1602 N N . LYS A 1 207 ? -17.822 -6.278 8.390 1.00 95.06 207 LYS A N 1
ATOM 1603 C CA . LYS A 1 207 ? -18.924 -6.615 9.310 1.00 95.06 207 LYS A CA 1
ATOM 1604 C C . LYS A 1 207 ? -18.854 -8.055 9.808 1.00 95.06 207 LYS A C 1
ATOM 1606 O O . LYS A 1 207 ? -19.105 -8.314 10.984 1.00 95.06 207 LYS A O 1
ATOM 1611 N N . ARG A 1 208 ? -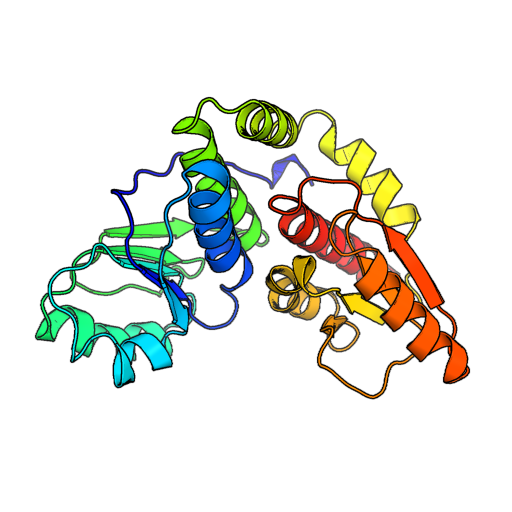18.504 -9.008 8.936 1.00 94.12 208 ARG A N 1
ATOM 1612 C CA . ARG A 1 208 ? -18.297 -10.412 9.335 1.00 94.12 208 ARG A CA 1
ATOM 1613 C C . ARG A 1 208 ? -17.161 -10.534 10.342 1.00 94.12 208 ARG A C 1
ATOM 1615 O O . ARG A 1 208 ? -17.331 -11.203 11.357 1.00 94.12 208 ARG A O 1
ATOM 1622 N N . LEU A 1 209 ? -16.048 -9.850 10.093 1.00 92.88 209 LEU A N 1
ATOM 1623 C CA . LEU A 1 209 ? -14.918 -9.805 11.015 1.00 92.88 209 LEU A CA 1
ATOM 1624 C C . LEU A 1 209 ? -15.311 -9.166 12.353 1.00 92.88 209 LEU A C 1
ATOM 1626 O O . LEU A 1 209 ? -15.062 -9.747 13.405 1.00 92.88 209 LEU A O 1
ATOM 1630 N N . ALA A 1 210 ? -16.009 -8.031 12.328 1.00 95.56 210 ALA A N 1
ATOM 1631 C CA . ALA A 1 210 ? -16.521 -7.377 13.528 1.00 95.56 210 ALA A CA 1
ATOM 1632 C C . ALA A 1 210 ? -17.426 -8.304 14.349 1.00 95.56 210 ALA A C 1
ATOM 1634 O O . ALA A 1 210 ? -17.261 -8.423 15.563 1.00 95.56 210 ALA A O 1
ATOM 1635 N N . ASN A 1 211 ? -18.340 -9.019 13.693 1.00 95.19 211 ASN A N 1
ATOM 1636 C CA . ASN A 1 211 ? -19.201 -9.992 14.357 1.00 95.19 211 ASN A CA 1
ATOM 1637 C C . ASN A 1 211 ? -18.412 -11.172 14.933 1.00 95.19 211 ASN A C 1
ATOM 1639 O O . ASN A 1 211 ? -18.684 -11.575 16.059 1.00 95.19 211 ASN A O 1
ATOM 1643 N N . HIS A 1 212 ? -17.411 -11.687 14.219 1.00 92.69 212 HIS A N 1
ATOM 1644 C CA . HIS A 1 212 ? -16.546 -12.754 14.723 1.00 92.69 212 HIS A CA 1
ATOM 1645 C C . HIS A 1 212 ? -15.810 -12.342 16.012 1.00 92.69 212 HIS A C 1
ATOM 1647 O O . HIS A 1 212 ? -15.792 -13.087 16.996 1.00 92.69 212 HIS A O 1
ATOM 1653 N N . VAL A 1 213 ? -15.272 -11.119 16.045 1.00 93.75 213 VAL A N 1
ATOM 1654 C CA . VAL A 1 213 ? -14.592 -10.575 17.229 1.00 93.75 213 VAL A CA 1
ATOM 1655 C C . VAL A 1 213 ? -15.582 -10.360 18.388 1.00 93.75 213 VAL A C 1
ATOM 1657 O O . VAL A 1 213 ? -15.283 -10.739 19.521 1.00 93.75 213 VAL A O 1
ATOM 1660 N N . ARG A 1 214 ? -16.798 -9.859 18.117 1.00 95.94 214 ARG A N 1
ATOM 1661 C CA . ARG A 1 214 ? -17.865 -9.703 19.133 1.00 95.94 214 ARG A CA 1
ATOM 1662 C C . ARG A 1 214 ? -18.299 -11.024 19.753 1.00 95.94 214 ARG A C 1
ATOM 1664 O O . ARG A 1 214 ? -18.408 -11.116 20.971 1.00 95.94 214 ARG A O 1
ATOM 1671 N N . VAL A 1 215 ? -18.544 -12.041 18.925 1.00 95.31 215 VAL A N 1
ATOM 1672 C CA . VAL A 1 215 ? -18.967 -13.376 19.384 1.00 95.31 215 VAL A CA 1
ATOM 1673 C C . VAL A 1 215 ? -17.891 -14.024 20.261 1.00 95.31 215 VAL A C 1
ATOM 1675 O O . VAL A 1 215 ? -18.212 -14.788 21.163 1.00 95.31 215 VAL A O 1
ATOM 1678 N N . SER A 1 216 ? -16.626 -13.638 20.081 1.00 92.44 216 SER A N 1
ATOM 1679 C CA . SER A 1 216 ? -15.503 -14.041 20.939 1.00 92.44 216 SER A CA 1
ATOM 1680 C C . SER A 1 216 ? -15.431 -13.276 22.277 1.00 92.44 216 SER A C 1
ATOM 1682 O O . SER A 1 216 ? -14.421 -13.343 22.980 1.00 92.44 216 SER A O 1
ATOM 1684 N N . GLY A 1 217 ? -16.472 -12.512 22.630 1.00 93.94 217 GLY A N 1
ATOM 1685 C CA . GLY A 1 217 ? -16.579 -11.763 23.885 1.00 93.94 217 GLY A CA 1
ATOM 1686 C C . GLY A 1 217 ? -15.734 -10.488 23.946 1.00 93.94 217 GLY A C 1
ATOM 1687 O O . GLY A 1 217 ? -15.476 -9.984 25.037 1.00 93.94 217 GLY A O 1
ATOM 1688 N N . LYS A 1 218 ? -15.262 -9.976 22.802 1.00 96.31 218 LYS A N 1
ATOM 1689 C CA . LYS A 1 218 ? -14.412 -8.777 22.723 1.00 96.31 218 LYS A CA 1
ATOM 1690 C C . LYS A 1 218 ? -15.211 -7.535 22.350 1.00 96.31 218 LYS A C 1
ATOM 1692 O O . LYS A 1 218 ? -16.215 -7.607 21.638 1.00 96.31 218 LYS A O 1
ATOM 1697 N N . ARG A 1 219 ? -14.740 -6.367 22.793 1.00 96.00 219 ARG A N 1
ATOM 1698 C CA . ARG A 1 219 ? -15.313 -5.075 22.386 1.00 96.00 219 ARG A CA 1
ATOM 1699 C C . ARG A 1 219 ? -14.889 -4.747 20.962 1.00 96.00 219 ARG A C 1
ATOM 1701 O O . ARG A 1 219 ? -13.721 -4.882 20.606 1.00 96.00 219 ARG A O 1
ATOM 1708 N N . VAL A 1 220 ? -15.844 -4.287 20.158 1.00 96.94 220 VAL A N 1
ATOM 1709 C CA . VAL A 1 220 ? -15.604 -3.950 18.754 1.00 96.94 220 VAL A CA 1
ATOM 1710 C C . VAL A 1 220 ? -16.190 -2.597 18.417 1.00 96.94 220 VAL A C 1
ATOM 1712 O O . VAL A 1 220 ? -17.400 -2.392 18.542 1.00 96.94 220 VAL A O 1
ATOM 1715 N N . LYS A 1 221 ? -15.334 -1.714 17.909 1.00 97.06 221 LYS A N 1
ATOM 1716 C CA . LYS A 1 221 ? -15.739 -0.486 17.232 1.00 97.06 221 LYS A CA 1
ATOM 1717 C C . LYS A 1 221 ? -15.555 -0.682 15.731 1.00 97.06 221 LYS A C 1
ATOM 1719 O O . LYS A 1 221 ? -14.462 -0.986 15.277 1.00 97.06 221 LYS A O 1
ATOM 1724 N N . GLU A 1 222 ? -16.621 -0.530 14.961 1.00 97.38 222 GLU A N 1
ATOM 1725 C CA . GLU A 1 222 ? -16.536 -0.548 13.500 1.00 97.38 222 GLU A CA 1
ATOM 1726 C C . GLU A 1 222 ? -16.165 0.846 12.986 1.00 97.38 222 GLU A C 1
ATOM 1728 O O . GLU A 1 222 ? -16.759 1.834 13.425 1.00 97.38 222 GLU A O 1
ATOM 1733 N N . ILE A 1 223 ? -15.198 0.911 12.070 1.00 97.31 223 ILE A N 1
ATOM 1734 C CA . ILE A 1 223 ? -14.729 2.142 11.433 1.00 97.31 223 ILE A CA 1
ATOM 1735 C C . ILE A 1 223 ? -14.841 1.981 9.917 1.00 97.31 223 ILE A C 1
ATOM 1737 O O . ILE A 1 223 ? -14.163 1.145 9.319 1.00 97.31 223 ILE A O 1
ATOM 1741 N N . LEU A 1 224 ? -15.689 2.799 9.293 1.00 96.56 224 LEU A N 1
ATOM 1742 C CA . LEU A 1 224 ? -15.836 2.841 7.840 1.00 96.56 224 LEU A CA 1
ATOM 1743 C C . LEU A 1 224 ? -14.930 3.928 7.259 1.00 96.56 224 LEU A C 1
ATOM 1745 O O . LEU A 1 224 ? -15.166 5.109 7.495 1.00 96.56 224 LEU A O 1
ATOM 1749 N N . MET A 1 225 ? -13.942 3.543 6.461 1.00 95.19 225 MET A N 1
ATOM 1750 C CA . MET A 1 225 ? -13.138 4.439 5.632 1.00 95.19 225 MET A CA 1
ATOM 1751 C C . MET A 1 225 ? -13.932 4.816 4.378 1.00 95.19 225 MET A C 1
ATOM 1753 O O . MET A 1 225 ? -13.935 4.083 3.388 1.00 95.19 225 MET A O 1
ATOM 1757 N N . ASP A 1 226 ? -14.637 5.942 4.457 1.00 89.31 226 ASP A N 1
ATOM 1758 C CA . ASP A 1 226 ? -15.455 6.485 3.370 1.00 89.31 226 ASP A CA 1
ATOM 1759 C C . ASP A 1 226 ? -14.582 7.294 2.394 1.00 89.31 226 ASP A C 1
ATOM 1761 O O . ASP A 1 226 ? -14.485 8.515 2.471 1.00 89.31 226 ASP A O 1
ATOM 1765 N N . SER A 1 227 ? -13.834 6.564 1.567 1.00 91.00 227 SER A N 1
ATOM 1766 C CA . SER A 1 227 ? -12.886 7.063 0.558 1.00 91.00 227 SER A CA 1
ATOM 1767 C C . SER A 1 227 ? -12.724 6.012 -0.544 1.00 91.00 227 SER A C 1
ATOM 1769 O O . SER A 1 227 ? -13.067 4.843 -0.318 1.00 91.00 227 SER A O 1
ATOM 1771 N N . ASP A 1 228 ? -12.195 6.380 -1.717 1.00 94.31 228 ASP A N 1
ATOM 1772 C CA . ASP A 1 228 ? -11.946 5.404 -2.783 1.00 94.31 228 ASP A CA 1
ATOM 1773 C C . ASP A 1 228 ? -11.036 4.251 -2.287 1.00 94.31 228 ASP A C 1
ATOM 1775 O O . ASP A 1 228 ? -10.074 4.480 -1.552 1.00 94.31 228 ASP A O 1
ATOM 1779 N N . PRO A 1 229 ? -11.280 2.986 -2.680 1.00 94.44 229 PRO A N 1
ATOM 1780 C CA . PRO A 1 229 ? -10.427 1.857 -2.294 1.00 94.44 229 PRO A CA 1
ATOM 1781 C C . PRO A 1 229 ? -8.933 2.008 -2.632 1.00 94.44 229 PRO A C 1
ATOM 1783 O O . PRO A 1 229 ? -8.112 1.294 -2.053 1.00 94.44 229 PRO A O 1
ATOM 1786 N N . LEU A 1 230 ? -8.570 2.890 -3.573 1.00 95.88 230 LEU A N 1
ATOM 1787 C CA . LEU A 1 230 ? -7.179 3.219 -3.898 1.00 95.88 230 LEU A CA 1
ATOM 1788 C C . LEU A 1 230 ? -6.553 4.215 -2.912 1.00 95.88 230 LEU A C 1
ATOM 1790 O O . LEU A 1 230 ? -5.358 4.122 -2.640 1.00 95.88 230 LEU A O 1
ATOM 1794 N N . THR A 1 231 ? -7.335 5.142 -2.358 1.00 95.44 231 THR A N 1
ATOM 1795 C CA . THR A 1 231 ? -6.866 6.159 -1.404 1.00 95.44 231 THR A CA 1
ATOM 1796 C C . THR A 1 231 ? -7.006 5.692 0.045 1.00 95.44 231 THR A C 1
ATOM 1798 O O . THR A 1 231 ? -6.177 6.041 0.886 1.00 95.44 231 THR A O 1
ATOM 1801 N N . ALA A 1 232 ? -7.975 4.821 0.343 1.00 96.19 232 ALA A N 1
ATOM 1802 C CA . ALA A 1 232 ? -8.274 4.358 1.696 1.00 96.19 232 ALA A CA 1
ATOM 1803 C C . ALA A 1 232 ? -7.064 3.769 2.460 1.00 96.19 232 ALA A C 1
ATOM 1805 O O . ALA A 1 232 ? -6.867 4.150 3.619 1.00 96.19 232 ALA A O 1
ATOM 1806 N N . PRO A 1 233 ? -6.205 2.904 1.873 1.00 97.50 233 PRO A N 1
ATOM 1807 C CA . PRO A 1 233 ? -5.014 2.408 2.567 1.00 97.50 233 PRO A CA 1
ATOM 1808 C C . PRO A 1 233 ? -4.002 3.526 2.852 1.00 97.50 233 PRO A C 1
ATOM 1810 O O . PRO A 1 233 ? -3.404 3.557 3.926 1.00 97.50 233 PRO A O 1
ATOM 1813 N N . ILE A 1 234 ? -3.849 4.480 1.928 1.00 97.12 234 ILE A N 1
ATOM 1814 C CA . ILE A 1 234 ? -2.955 5.634 2.090 1.00 97.12 234 ILE A CA 1
ATOM 1815 C C . ILE A 1 234 ? -3.444 6.507 3.250 1.00 97.12 234 ILE A C 1
ATOM 1817 O O . ILE A 1 234 ? -2.673 6.864 4.142 1.00 97.12 234 ILE A O 1
ATOM 1821 N N . TYR A 1 235 ? -4.743 6.802 3.288 1.00 95.62 235 TYR A N 1
ATOM 1822 C CA . TYR A 1 235 ? -5.357 7.565 4.369 1.00 95.62 235 TYR A CA 1
ATOM 1823 C C . TYR A 1 235 ? -5.267 6.848 5.710 1.00 95.62 235 TYR A C 1
ATOM 1825 O O . TYR A 1 235 ? -4.967 7.483 6.718 1.00 95.62 235 TYR A O 1
ATOM 1833 N N . LEU A 1 236 ? -5.438 5.528 5.746 1.00 96.44 236 LEU A N 1
ATOM 1834 C CA . LEU A 1 236 ? -5.237 4.761 6.969 1.00 96.44 236 LEU A CA 1
ATOM 1835 C C . LEU A 1 236 ? -3.775 4.803 7.445 1.00 96.44 236 LEU A C 1
ATOM 1837 O O . LEU A 1 236 ? -3.525 4.934 8.644 1.00 96.44 236 LEU A O 1
ATOM 1841 N N . SER A 1 237 ? -2.799 4.760 6.534 1.00 95.94 237 SER A N 1
ATOM 1842 C CA . SER A 1 237 ? -1.385 4.962 6.874 1.00 95.94 237 SER A CA 1
ATOM 1843 C C . SER A 1 237 ? -1.142 6.341 7.496 1.00 95.94 237 SER A C 1
ATOM 1845 O O . SER A 1 237 ? -0.477 6.433 8.530 1.00 95.94 237 SER A O 1
ATOM 1847 N N . ILE A 1 238 ? -1.749 7.396 6.949 1.00 94.69 238 ILE A N 1
ATOM 1848 C CA . ILE A 1 238 ? -1.723 8.752 7.521 1.00 94.69 238 ILE A CA 1
ATOM 1849 C C . ILE A 1 238 ? -2.384 8.770 8.911 1.00 94.69 238 ILE A C 1
ATOM 1851 O O . ILE A 1 238 ? -1.797 9.267 9.870 1.00 94.69 238 ILE A O 1
ATOM 1855 N N . ILE A 1 239 ? -3.568 8.175 9.067 1.00 94.31 239 ILE A N 1
ATOM 1856 C CA . ILE A 1 239 ? -4.270 8.075 10.357 1.00 94.31 239 ILE A CA 1
ATOM 1857 C C . ILE A 1 239 ? -3.404 7.360 11.399 1.00 94.31 239 ILE A C 1
ATOM 1859 O O . ILE A 1 239 ? -3.292 7.833 12.529 1.00 94.31 239 ILE A O 1
ATOM 1863 N N . SER A 1 240 ? -2.733 6.267 11.025 1.00 93.56 240 SER A N 1
ATOM 1864 C CA . SER A 1 240 ? -1.857 5.523 11.938 1.00 93.56 240 SER A CA 1
ATOM 1865 C C . SER A 1 240 ? -0.711 6.385 12.480 1.00 93.56 240 SER A C 1
ATOM 1867 O O . SER A 1 240 ? -0.361 6.290 13.656 1.00 93.56 240 SER A O 1
ATOM 1869 N N . TYR A 1 241 ? -0.183 7.289 11.652 1.00 91.06 241 TYR A N 1
ATOM 1870 C CA . TYR A 1 241 ? 0.830 8.256 12.056 1.00 91.06 241 TYR A CA 1
ATOM 1871 C C . TYR A 1 241 ? 0.279 9.277 13.059 1.00 91.06 241 TYR A C 1
ATOM 1873 O O . TYR A 1 241 ? 0.921 9.579 14.066 1.00 91.06 241 TYR A O 1
ATOM 1881 N N . ILE A 1 242 ? -0.931 9.797 12.817 1.00 90.50 242 ILE A N 1
ATOM 1882 C CA . ILE A 1 242 ? -1.594 10.724 13.749 1.00 90.50 242 ILE A CA 1
ATOM 1883 C C . ILE A 1 242 ? -1.802 10.039 15.098 1.00 90.50 242 ILE A C 1
ATOM 1885 O O . ILE A 1 242 ? -1.467 10.605 16.139 1.00 90.50 242 ILE A O 1
ATOM 1889 N N . LEU A 1 243 ? -2.318 8.809 15.086 1.00 89.62 243 LEU A N 1
ATOM 1890 C CA . LEU A 1 243 ? -2.567 8.029 16.295 1.00 89.62 243 LEU A CA 1
ATOM 1891 C C . LEU A 1 243 ? -1.278 7.783 17.090 1.00 89.62 243 LEU A C 1
ATOM 1893 O O . LEU A 1 243 ? -1.287 7.985 18.302 1.00 89.62 243 LEU A O 1
ATOM 1897 N N . LYS A 1 244 ? -0.159 7.457 16.426 1.00 88.44 244 LYS A N 1
ATOM 1898 C CA . LYS A 1 244 ? 1.163 7.333 17.067 1.00 88.44 244 LYS A CA 1
ATOM 1899 C C . LYS A 1 244 ? 1.516 8.594 17.852 1.00 88.44 244 LYS A C 1
ATOM 1901 O O . LYS A 1 244 ? 1.835 8.509 19.032 1.00 88.44 244 LYS A O 1
ATOM 1906 N N . SER A 1 245 ? 1.390 9.768 17.226 1.00 79.62 245 SER A N 1
ATOM 1907 C CA . SER A 1 245 ? 1.726 11.041 17.880 1.00 79.62 245 SER A CA 1
ATOM 1908 C C . SER A 1 245 ? 0.858 11.351 19.107 1.00 79.62 245 SER A C 1
ATOM 1910 O O . SER A 1 245 ? 1.343 11.962 20.053 1.00 79.62 245 SER A O 1
ATOM 1912 N N . ARG A 1 246 ? -0.400 10.889 19.125 1.00 77.25 246 ARG A N 1
ATOM 1913 C CA . ARG A 1 246 ? -1.311 11.054 20.269 1.00 77.25 246 ARG A CA 1
ATOM 1914 C C . ARG A 1 246 ? -1.017 10.086 21.414 1.00 77.25 246 ARG A C 1
ATOM 1916 O O . ARG A 1 246 ? -1.213 10.464 22.557 1.00 77.25 246 ARG A O 1
ATOM 1923 N N . ILE A 1 247 ? -0.557 8.872 21.109 1.00 72.25 247 ILE A N 1
ATOM 1924 C CA . ILE A 1 247 ? -0.228 7.843 22.111 1.00 72.25 247 ILE A CA 1
ATOM 1925 C C . ILE A 1 247 ? 1.144 8.103 22.747 1.00 72.25 247 ILE A C 1
ATOM 1927 O O . ILE A 1 247 ? 1.335 7.830 23.922 1.00 72.25 247 ILE A O 1
ATOM 1931 N N . SER A 1 248 ? 2.115 8.625 21.992 1.00 61.25 248 SER A N 1
ATOM 1932 C CA . SER A 1 248 ? 3.444 8.953 22.534 1.00 61.25 248 SER A CA 1
ATOM 1933 C C . SER A 1 248 ? 3.487 10.269 23.321 1.00 61.25 248 SER A C 1
ATOM 1935 O O . SER A 1 248 ? 4.476 10.528 23.998 1.00 61.25 248 SER A O 1
ATOM 1937 N N . GLY A 1 249 ? 2.457 11.113 23.197 1.00 51.72 249 GLY A N 1
ATOM 1938 C CA . GLY A 1 249 ? 2.323 12.383 23.922 1.00 51.72 249 GLY A CA 1
ATOM 1939 C C . GLY A 1 249 ? 1.434 12.316 25.171 1.00 51.72 249 GLY A C 1
ATOM 1940 O O . GLY A 1 249 ? 1.169 13.361 25.762 1.00 51.72 249 GLY A O 1
ATOM 1941 N N . SER A 1 250 ? 0.954 11.122 25.532 1.00 43.09 250 SER A N 1
ATOM 1942 C CA . SER A 1 250 ? 0.161 10.807 26.732 1.00 43.09 250 SER A CA 1
ATOM 1943 C C . SER A 1 250 ? 0.957 9.930 27.684 1.00 43.09 250 SER A C 1
ATOM 1945 O O . SER A 1 250 ? 0.852 10.150 28.907 1.00 43.09 250 SER A O 1
#